Protein AF-A0A3E5EDK3-F1 (afdb_monomer)

Foldseek 3Di:
DDPPPLDADAQKAKEAEAEAQADLLVQQQPKWKKWKKWFDFPDADPVGDTDGDPPDIDTDQWWAKDPSNDGDPHTFHDDPRITIDGHGIMTMDGDHHQFIKMKMKTFQDFCVFFPFKDKPNHTDFDAPPVRHGDDTDGMDMDDIDGCNVHRYIYIYGYGDPVNHDDDDDDDDDPPNDDDFDWDWDWDWDQDPVGDTHTSDRHFDWDADPVGWTWEDDPQETDTPGNDTDTHPDTHGYGD

Mean predicted aligned error: 12.96 Å

Nearest PDB structures (foldseek):
  7vcr-assembly1_A  TM=6.498E-01  e=2.935E-04  Streptococcus oralis ATCC 35037
  7w6b-assembly1_A  TM=6.271E-01  e=1.807E-03  Streptococcus oralis ATCC 35037
  6bbw-assembly2_B  TM=5.489E-01  e=6.544E-04  Streptococcus pyogenes
  5u5o-assembly1_A  TM=5.543E-01  e=6.180E-03  Mobiluncus mulieris
  3w56-assembly1_A  TM=2.757E-01  e=1.047E+00  Scophthalmus maximus

Sequence (239 aa):
MKLNIQVIPEGQVEVRKELSNTDKEKYSNVKFAFQVYAQKINAKDANGNETYSETDYVPLTSAVYGASGQPTDKKVTFEDNVFYLRPDESAIFTGLKANRKYYVKEIGVKSEEYDEVKINNTSYKEFNENKEQVGEIKDISTDKKQVSQRPVVVYTNNCSAANSRELQITKKMKDNKVVVDTFSFKIQLSNSIGELVPYVNGDYYLKDADGNYYYNEEGNLTSNGKTAKVVEKQIMMVL

Structure (mmCIF, N/CA/C/O backbone):
data_AF-A0A3E5EDK3-F1
#
_entry.id   AF-A0A3E5EDK3-F1
#
loop_
_atom_site.group_PDB
_atom_site.id
_atom_site.type_symbol
_atom_site.label_atom_id
_atom_site.label_alt_id
_atom_site.label_comp_id
_atom_site.label_asym_id
_atom_site.label_entity_id
_atom_site.label_seq_id
_atom_site.pdbx_PDB_ins_code
_atom_site.Cartn_x
_atom_site.Cartn_y
_atom_site.Cartn_z
_atom_site.occupancy
_atom_site.B_iso_or_equiv
_atom_site.auth_seq_id
_atom_site.auth_comp_id
_atom_site.auth_asym_id
_atom_site.auth_atom_id
_atom_site.pdbx_PDB_model_num
ATOM 1 N N . MET A 1 1 ? -19.489 -18.202 -11.132 1.00 37.91 1 MET A N 1
ATOM 2 C CA . MET A 1 1 ? -18.329 -17.418 -10.652 1.00 37.91 1 MET A CA 1
ATOM 3 C C . MET A 1 1 ? -17.956 -17.926 -9.271 1.00 37.91 1 MET A C 1
ATOM 5 O O . MET A 1 1 ? -18.830 -17.978 -8.418 1.00 37.91 1 MET A O 1
ATOM 9 N N . LYS A 1 2 ? -16.712 -18.364 -9.059 1.00 29.64 2 LYS A N 1
ATOM 10 C CA . LYS A 1 2 ? -16.225 -18.799 -7.743 1.00 29.64 2 LYS A CA 1
ATOM 11 C C . LYS A 1 2 ? -15.443 -17.625 -7.159 1.00 29.64 2 LYS A C 1
ATOM 13 O O . LYS A 1 2 ? -14.327 -17.363 -7.591 1.00 29.64 2 LYS A O 1
ATOM 18 N N . LEU A 1 3 ? -16.074 -16.861 -6.268 1.00 33.00 3 LEU A N 1
ATOM 19 C CA . LEU A 1 3 ? -15.389 -15.825 -5.499 1.00 33.00 3 LEU A CA 1
ATOM 20 C C . LEU A 1 3 ? -14.397 -16.549 -4.587 1.00 33.00 3 LEU A C 1
ATOM 22 O O . LEU A 1 3 ? -14.802 -17.232 -3.649 1.00 33.00 3 LEU A O 1
ATOM 26 N N . ASN A 1 4 ? -13.108 -16.462 -4.901 1.00 32.12 4 ASN A N 1
ATOM 27 C CA . ASN A 1 4 ? -12.057 -16.964 -4.029 1.00 32.12 4 ASN A CA 1
ATOM 28 C C . ASN A 1 4 ? -11.879 -15.947 -2.894 1.00 32.12 4 ASN A C 1
ATOM 30 O O . ASN A 1 4 ? -10.969 -15.124 -2.917 1.00 32.12 4 ASN A O 1
ATOM 34 N N . ILE A 1 5 ? -12.832 -15.928 -1.959 1.00 48.50 5 ILE A N 1
ATOM 35 C CA . ILE A 1 5 ? -12.780 -15.051 -0.792 1.00 48.50 5 ILE A CA 1
ATOM 36 C C . ILE A 1 5 ? -11.737 -15.658 0.140 1.00 48.50 5 ILE A C 1
ATOM 38 O O . ILE A 1 5 ? -12.023 -16.599 0.878 1.00 48.50 5 ILE A O 1
ATOM 42 N N . GLN A 1 6 ? -10.503 -15.167 0.063 1.00 56.78 6 GLN A N 1
ATOM 43 C CA . GLN A 1 6 ? -9.516 -15.446 1.095 1.00 56.78 6 GLN A CA 1
ATOM 44 C C . GLN A 1 6 ? -10.048 -14.879 2.410 1.00 56.78 6 GLN A C 1
ATOM 46 O O . GLN A 1 6 ? -10.263 -13.673 2.541 1.00 56.78 6 GLN A O 1
ATOM 51 N N . VAL A 1 7 ? -10.333 -15.772 3.354 1.00 64.25 7 VAL A N 1
ATOM 52 C CA . VAL A 1 7 ? -10.829 -15.404 4.678 1.00 64.25 7 VAL A CA 1
ATOM 53 C C . VAL A 1 7 ? -9.634 -14.927 5.492 1.00 64.25 7 VAL A C 1
ATOM 55 O O . VAL A 1 7 ? -8.779 -15.724 5.872 1.00 64.25 7 VAL A O 1
ATOM 58 N N . ILE A 1 8 ? -9.560 -13.622 5.733 1.00 71.06 8 ILE A N 1
ATOM 59 C CA . ILE A 1 8 ? -8.598 -13.050 6.676 1.00 71.06 8 ILE A CA 1
ATOM 60 C C . ILE A 1 8 ? -9.071 -13.383 8.096 1.00 71.06 8 ILE A C 1
ATOM 62 O O . ILE A 1 8 ? -10.263 -13.212 8.374 1.00 71.06 8 ILE A O 1
ATOM 66 N N . PRO A 1 9 ? -8.183 -13.842 8.997 1.00 78.19 9 PRO A N 1
ATOM 67 C CA . PRO A 1 9 ? -8.548 -14.092 10.385 1.00 78.19 9 PRO A CA 1
ATOM 68 C C . PRO A 1 9 ? -9.159 -12.856 11.054 1.00 78.19 9 PRO A C 1
ATOM 70 O O . PRO A 1 9 ? -8.768 -11.719 10.775 1.00 78.19 9 PRO A O 1
ATOM 73 N N . GLU A 1 10 ? -10.104 -13.077 11.971 1.00 77.81 10 GLU A N 1
ATOM 74 C CA . GLU A 1 10 ? -10.718 -11.977 12.708 1.00 77.81 10 GLU A CA 1
ATOM 75 C C . GLU A 1 10 ? -9.678 -11.142 13.463 1.00 77.81 10 GLU A C 1
ATOM 77 O O . GLU A 1 10 ? -8.679 -11.6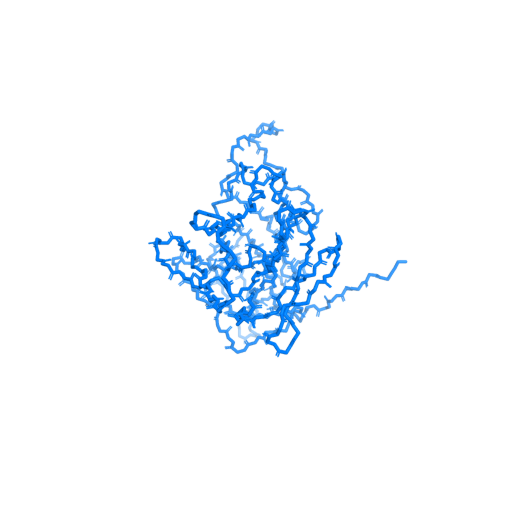34 13.991 1.00 77.81 10 GLU A O 1
ATOM 82 N N . GLY A 1 11 ? -9.95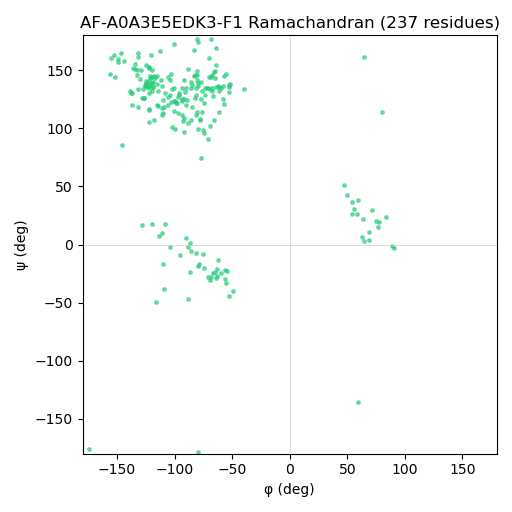1 -9.842 13.515 1.00 87.25 11 GLY A N 1
ATOM 83 C CA . GLY A 1 11 ? -9.125 -8.877 14.224 1.00 87.25 11 GLY A CA 1
ATOM 84 C C . GLY A 1 11 ? -7.812 -8.513 13.541 1.00 87.25 11 GLY A C 1
ATOM 85 O O . GLY A 1 11 ? -6.896 -7.993 14.189 1.00 87.25 11 GLY A O 1
ATOM 86 N N . GLN A 1 12 ? -7.735 -8.761 12.233 1.00 93.38 12 GLN A N 1
ATOM 87 C CA . GLN A 1 12 ? -6.631 -8.336 11.391 1.00 93.38 12 GLN A CA 1
ATOM 88 C C . GLN A 1 12 ? -7.099 -7.408 10.271 1.00 93.38 12 GLN A C 1
ATOM 90 O O . GLN A 1 12 ? -8.226 -7.503 9.784 1.00 93.38 12 GLN A O 1
ATOM 95 N N . VAL A 1 13 ? -6.201 -6.518 9.859 1.00 95.62 13 VAL A N 1
ATOM 96 C CA . VAL A 1 13 ? -6.324 -5.716 8.640 1.00 95.62 13 VAL A CA 1
ATOM 97 C C . VAL A 1 13 ? -5.063 -5.920 7.813 1.00 95.62 13 VAL A C 1
ATOM 99 O O . VAL A 1 13 ? -3.960 -5.691 8.306 1.00 95.62 13 VAL A O 1
ATOM 102 N N . GLU A 1 14 ? -5.231 -6.317 6.557 1.00 96.25 14 GLU A N 1
ATOM 103 C CA . GLU A 1 14 ? -4.157 -6.412 5.570 1.00 96.25 14 GLU A CA 1
ATOM 104 C C . GLU A 1 14 ? -4.185 -5.184 4.653 1.00 96.25 14 GLU A C 1
ATOM 106 O O . GLU A 1 14 ? -5.196 -4.898 4.009 1.00 96.25 14 GLU A O 1
ATOM 111 N N . VAL A 1 15 ? -3.067 -4.460 4.587 1.00 97.19 15 VAL A N 1
ATOM 112 C CA . VAL A 1 15 ? -2.827 -3.390 3.613 1.00 97.19 15 VAL A CA 1
ATOM 113 C C . VAL A 1 15 ? -1.851 -3.912 2.574 1.00 97.19 15 VAL A C 1
ATOM 115 O O . VAL A 1 15 ? -0.733 -4.280 2.926 1.00 97.19 15 VAL A O 1
ATOM 118 N N . ARG A 1 16 ? -2.267 -3.938 1.310 1.00 94.81 16 ARG A N 1
ATOM 119 C CA . 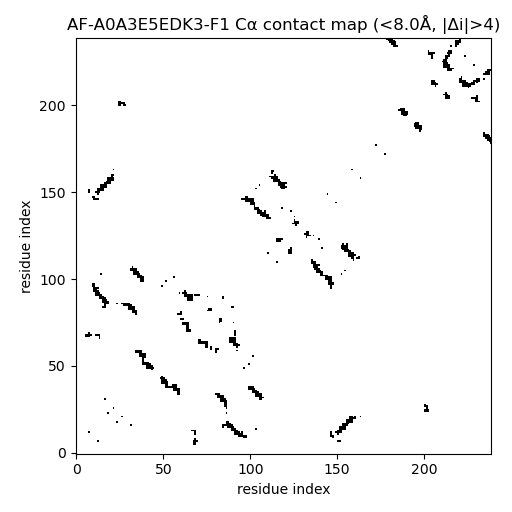ARG A 1 16 ? -1.489 -4.464 0.187 1.00 94.81 16 ARG A CA 1
ATOM 120 C C . ARG A 1 16 ? -1.245 -3.388 -0.854 1.00 94.81 16 ARG A C 1
ATOM 122 O O . ARG A 1 16 ? -2.161 -2.636 -1.200 1.00 94.81 16 ARG A O 1
ATOM 129 N N . LYS A 1 17 ? -0.027 -3.374 -1.394 1.00 92.31 17 LYS A N 1
ATOM 130 C CA . LYS A 1 17 ? 0.318 -2.559 -2.554 1.00 92.31 17 LYS A CA 1
ATOM 131 C C . LYS A 1 17 ? 0.362 -3.404 -3.816 1.00 92.31 17 LYS A C 1
ATOM 133 O O . LYS A 1 17 ? 1.011 -4.440 -3.851 1.00 92.31 17 LYS A O 1
ATOM 138 N N . GLU A 1 18 ? -0.252 -2.908 -4.879 1.00 88.69 18 GLU A N 1
ATOM 139 C CA . GLU A 1 18 ? -0.155 -3.474 -6.219 1.00 88.69 18 GLU A CA 1
ATOM 140 C C . GLU A 1 18 ? 0.218 -2.389 -7.234 1.00 88.69 18 GLU A C 1
ATOM 142 O O . GLU A 1 18 ? -0.133 -1.212 -7.092 1.00 88.69 18 GLU A O 1
ATOM 147 N N . LEU A 1 19 ? 0.913 -2.808 -8.289 1.00 83.19 19 LEU A N 1
ATOM 148 C CA . LEU A 1 19 ? 1.108 -2.016 -9.497 1.00 83.19 19 LEU A CA 1
ATOM 149 C C . LEU A 1 19 ? 0.458 -2.715 -10.686 1.00 83.19 19 LEU A C 1
ATOM 151 O O . LEU A 1 19 ? 0.467 -3.942 -10.791 1.00 83.19 19 LEU A O 1
ATOM 155 N N . SER A 1 20 ? -0.106 -1.915 -11.583 1.00 77.12 20 SER A N 1
ATOM 156 C CA . SER A 1 20 ? -0.690 -2.370 -12.845 1.00 77.12 20 SER A CA 1
ATOM 157 C C . SER A 1 20 ? -0.196 -1.503 -14.003 1.00 77.12 20 SER A C 1
ATOM 159 O O . SER A 1 20 ? 0.371 -0.436 -13.769 1.00 77.12 20 SER A O 1
ATOM 161 N N . ASN A 1 21 ? -0.392 -1.972 -15.241 1.00 68.19 21 ASN A N 1
ATOM 162 C CA . ASN A 1 21 ? 0.075 -1.300 -16.465 1.00 68.19 21 ASN A CA 1
ATOM 163 C C . ASN A 1 21 ? 1.587 -1.018 -16.488 1.00 68.19 21 ASN A C 1
ATOM 165 O O . ASN A 1 21 ? 2.065 -0.053 -17.071 1.00 68.19 21 ASN A O 1
ATOM 169 N N . THR A 1 22 ? 2.351 -1.877 -15.821 1.00 61.09 22 THR A N 1
ATOM 170 C CA . THR A 1 22 ? 3.805 -1.840 -15.835 1.00 61.09 22 THR A CA 1
ATOM 171 C C . THR A 1 22 ? 4.359 -3.245 -15.670 1.00 61.09 22 THR A C 1
ATOM 173 O O . THR A 1 22 ? 3.687 -4.136 -15.142 1.00 61.09 22 THR A O 1
ATOM 176 N N . ASP A 1 23 ? 5.593 -3.430 -16.117 1.00 57.28 23 ASP A N 1
ATOM 177 C CA . ASP A 1 23 ? 6.382 -4.613 -15.822 1.00 57.28 23 ASP A CA 1
ATOM 178 C C . ASP A 1 23 ? 6.751 -4.585 -14.331 1.00 57.28 23 ASP A C 1
ATOM 180 O O . ASP A 1 23 ? 7.598 -3.802 -13.893 1.00 57.28 23 ASP A O 1
ATOM 184 N N . LYS A 1 24 ? 6.033 -5.376 -13.527 1.00 54.31 24 LYS A N 1
ATOM 185 C CA . LYS A 1 24 ? 6.107 -5.356 -12.058 1.00 54.31 24 LYS A CA 1
ATOM 186 C C . LYS A 1 24 ? 7.530 -5.553 -11.539 1.00 54.31 24 LYS A C 1
ATOM 188 O O . LYS A 1 24 ? 7.912 -4.942 -10.539 1.00 54.31 24 LYS A O 1
ATOM 193 N N . GLU A 1 25 ? 8.325 -6.344 -12.251 1.00 54.72 25 GLU A N 1
ATOM 194 C CA . GLU A 1 25 ? 9.712 -6.636 -11.899 1.00 54.72 25 GLU A CA 1
ATOM 195 C C . GLU A 1 25 ? 10.616 -5.403 -12.037 1.00 54.72 25 GLU A C 1
ATOM 197 O O . GLU A 1 25 ? 11.559 -5.208 -11.271 1.00 54.72 25 GLU A O 1
ATOM 202 N N . LYS A 1 26 ? 10.272 -4.466 -12.929 1.00 51.78 26 LYS A N 1
ATOM 203 C CA . LYS A 1 26 ? 11.023 -3.213 -13.101 1.00 51.78 26 LYS A CA 1
ATOM 204 C C . LYS A 1 26 ? 10.795 -2.203 -11.974 1.00 51.78 26 LYS A C 1
ATOM 206 O O . LYS A 1 26 ? 11.647 -1.342 -11.758 1.00 51.78 26 LYS A O 1
ATOM 211 N N . TYR A 1 27 ? 9.698 -2.331 -11.223 1.00 56.75 27 TYR A N 1
ATOM 212 C CA . TYR A 1 27 ? 9.301 -1.407 -10.149 1.00 56.75 27 TYR A CA 1
ATOM 213 C C . TYR A 1 27 ? 9.343 -2.041 -8.756 1.00 56.75 27 TYR A C 1
ATOM 215 O O . TYR A 1 27 ? 8.972 -1.396 -7.774 1.00 56.75 27 TYR A O 1
ATOM 223 N N . SER A 1 28 ? 9.867 -3.263 -8.633 1.00 58.75 28 SER A N 1
ATOM 224 C CA . SER A 1 28 ? 9.940 -4.020 -7.377 1.00 58.75 28 SER A CA 1
ATOM 225 C C . SER A 1 28 ? 10.664 -3.283 -6.240 1.00 58.75 28 SER A C 1
ATOM 227 O O . SER A 1 28 ? 10.517 -3.630 -5.072 1.00 58.75 28 SER A O 1
ATOM 229 N N . ASN A 1 29 ? 11.507 -2.299 -6.570 1.00 63.59 29 ASN A N 1
ATOM 230 C CA . ASN A 1 29 ? 12.300 -1.538 -5.605 1.00 63.59 29 ASN A CA 1
ATOM 231 C C . ASN A 1 29 ? 11.650 -0.218 -5.172 1.00 63.59 29 ASN A C 1
ATOM 233 O O . ASN A 1 29 ? 12.149 0.406 -4.232 1.00 63.59 29 ASN A O 1
ATOM 237 N N . VAL A 1 30 ? 10.564 0.206 -5.826 1.00 74.19 30 VAL A N 1
ATOM 238 C CA . VAL A 1 30 ? 9.849 1.434 -5.466 1.00 74.19 30 VAL A CA 1
ATOM 239 C C . VAL A 1 30 ? 9.111 1.219 -4.150 1.00 74.19 30 VAL A C 1
ATOM 241 O O . VAL A 1 30 ? 8.488 0.182 -3.936 1.00 74.19 30 VAL A O 1
ATOM 244 N N . LYS A 1 31 ? 9.210 2.199 -3.254 1.00 83.69 31 LYS A N 1
ATOM 245 C CA . LYS A 1 31 ? 8.545 2.196 -1.952 1.00 83.69 31 LYS A CA 1
ATOM 246 C C . LYS A 1 31 ? 7.372 3.166 -1.982 1.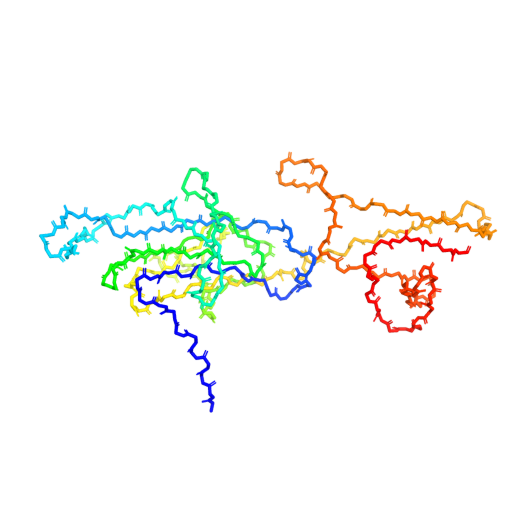00 83.69 31 LYS A C 1
ATOM 248 O O . LYS A 1 31 ? 7.561 4.337 -2.293 1.00 83.69 31 LYS A O 1
ATOM 253 N N . PHE A 1 32 ? 6.200 2.680 -1.603 1.00 88.88 32 PHE A N 1
ATOM 254 C CA . PHE A 1 32 ? 4.975 3.461 -1.468 1.00 88.88 32 PHE A CA 1
ATOM 255 C C . PHE A 1 32 ? 4.708 3.711 0.011 1.00 88.88 32 PHE A C 1
ATOM 257 O O . PHE A 1 32 ? 4.758 2.770 0.803 1.00 88.88 32 PHE A O 1
ATOM 264 N N . ALA A 1 33 ? 4.478 4.969 0.379 1.00 92.25 33 ALA A N 1
ATOM 265 C CA . ALA A 1 33 ? 4.294 5.390 1.761 1.00 92.25 33 ALA A CA 1
ATOM 266 C C . ALA A 1 33 ? 2.833 5.233 2.195 1.00 92.25 33 ALA A C 1
ATOM 268 O O . ALA A 1 33 ? 1.919 5.644 1.483 1.00 92.25 33 ALA A O 1
ATOM 269 N N . PHE A 1 34 ? 2.617 4.684 3.387 1.00 96.88 34 PHE A N 1
ATOM 270 C CA . PHE A 1 34 ? 1.294 4.431 3.938 1.00 96.88 34 PHE A CA 1
ATOM 271 C C . PHE A 1 34 ? 1.181 4.837 5.405 1.00 96.88 34 PHE A C 1
ATOM 273 O O . PHE A 1 34 ? 2.135 4.747 6.175 1.00 96.88 34 PHE A O 1
ATOM 280 N N . GLN A 1 35 ? -0.036 5.196 5.805 1.00 97.44 35 GLN A N 1
ATOM 281 C CA . GLN A 1 35 ? -0.461 5.344 7.195 1.00 97.44 35 GLN A CA 1
ATOM 282 C C . GLN A 1 35 ? -1.766 4.577 7.422 1.00 97.44 35 GLN A C 1
ATOM 284 O O . GLN A 1 35 ? -2.664 4.587 6.577 1.00 97.44 35 GLN A O 1
ATOM 289 N N . VAL A 1 36 ? -1.905 3.947 8.589 1.00 97.94 36 VAL A N 1
ATOM 290 C CA . VAL A 1 36 ? -3.171 3.348 9.035 1.00 97.94 36 VAL A CA 1
ATOM 291 C C . VAL A 1 36 ? -3.617 4.020 10.317 1.00 97.94 36 VAL A C 1
ATOM 293 O O . VAL A 1 36 ? -2.829 4.191 11.242 1.00 97.94 36 VAL A O 1
ATOM 296 N N . TYR A 1 37 ? -4.899 4.354 10.388 1.00 98.00 37 TYR A N 1
ATOM 297 C CA . TYR A 1 37 ? -5.511 4.989 11.544 1.00 98.00 37 TYR A CA 1
ATOM 298 C C . TYR A 1 37 ? -6.721 4.190 12.005 1.00 98.00 37 TYR A C 1
ATOM 300 O O . TYR A 1 37 ? -7.564 3.814 11.193 1.00 98.00 37 TYR A O 1
ATOM 308 N N . ALA A 1 38 ? -6.863 3.997 13.313 1.00 97.69 38 ALA A N 1
ATOM 309 C CA . ALA A 1 38 ? -8.037 3.370 13.915 1.00 97.69 38 ALA A CA 1
ATOM 310 C C . ALA A 1 38 ? -8.650 4.286 14.975 1.00 97.69 38 ALA A C 1
ATOM 312 O O . ALA A 1 38 ? -7.943 5.111 15.558 1.00 97.69 38 ALA A O 1
ATOM 313 N N . GLN A 1 39 ? -9.950 4.140 15.248 1.00 97.94 39 GLN A N 1
ATOM 314 C CA . GLN A 1 39 ? -10.606 4.942 16.286 1.00 97.94 39 GLN A CA 1
ATOM 315 C C . GLN A 1 39 ? -9.837 4.848 17.606 1.00 97.94 39 GLN A C 1
ATOM 317 O O . GLN A 1 39 ? -9.393 3.761 17.991 1.00 97.94 39 GLN A O 1
ATOM 322 N N . LYS A 1 40 ? -9.681 5.972 18.304 1.00 97.50 40 LYS A N 1
ATOM 323 C CA . LYS A 1 40 ? -9.068 6.009 19.634 1.00 97.50 40 LYS A CA 1
ATOM 324 C C . LYS A 1 40 ? -9.882 5.142 20.595 1.00 97.50 40 LYS A C 1
ATOM 326 O O . LYS A 1 40 ? -11.107 5.225 20.606 1.00 97.50 40 LYS A O 1
ATOM 331 N N . ILE A 1 41 ? -9.209 4.316 21.390 1.00 96.50 41 ILE A N 1
ATOM 332 C CA . ILE A 1 41 ? -9.857 3.552 22.461 1.00 96.50 41 ILE A CA 1
ATOM 333 C C . ILE A 1 41 ? -10.102 4.510 23.631 1.00 96.50 41 ILE A C 1
ATOM 335 O O . ILE A 1 41 ? -9.162 5.148 24.103 1.00 96.50 41 ILE A O 1
ATOM 339 N N . ASN A 1 42 ? -11.351 4.610 24.083 1.00 94.75 42 ASN A N 1
ATOM 340 C CA . ASN A 1 42 ? -11.739 5.430 25.232 1.00 94.75 42 ASN A CA 1
ATOM 341 C C . ASN A 1 42 ? -11.626 4.639 26.536 1.00 94.75 42 ASN A C 1
ATOM 343 O O . ASN A 1 42 ? -11.069 5.130 27.513 1.00 94.75 42 ASN A O 1
ATOM 347 N N . ALA A 1 43 ? -12.145 3.411 26.544 1.00 93.25 43 ALA A N 1
ATOM 348 C CA . ALA A 1 43 ? -12.078 2.516 27.688 1.00 93.25 43 ALA A CA 1
ATOM 349 C C . ALA A 1 43 ? -12.036 1.054 27.239 1.00 93.25 43 ALA A C 1
ATOM 351 O O . ALA A 1 43 ? -12.456 0.706 26.132 1.00 93.25 43 ALA A O 1
ATOM 352 N N . LYS A 1 44 ? -11.550 0.201 28.141 1.00 94.12 44 LYS A N 1
ATOM 353 C CA . LYS A 1 44 ? -11.589 -1.252 28.019 1.00 94.12 44 LYS A CA 1
ATOM 354 C C . LYS A 1 44 ? -12.184 -1.829 29.297 1.00 94.12 44 LYS A C 1
ATOM 356 O O . LYS A 1 44 ? -11.722 -1.483 30.383 1.00 94.12 44 LYS A O 1
ATOM 361 N N . ASP A 1 45 ? -13.219 -2.651 29.172 1.00 90.81 45 ASP A N 1
ATOM 362 C CA . ASP A 1 45 ? -13.838 -3.308 30.326 1.00 90.81 45 ASP A CA 1
ATOM 363 C C . ASP A 1 45 ? -13.032 -4.540 30.788 1.00 90.81 45 ASP A C 1
ATOM 365 O O . ASP A 1 45 ? -12.065 -4.960 30.144 1.00 90.81 45 ASP A O 1
ATOM 369 N N . ALA A 1 46 ? -13.437 -5.141 31.912 1.00 90.00 46 ALA A N 1
ATOM 370 C CA . ALA A 1 46 ? -12.790 -6.334 32.469 1.00 90.00 46 ALA A CA 1
ATOM 371 C C . ALA A 1 46 ? -12.882 -7.574 31.554 1.00 90.00 46 ALA A C 1
ATOM 373 O O . ALA A 1 46 ? -12.057 -8.478 31.665 1.00 90.00 46 ALA A O 1
ATOM 374 N N . ASN A 1 47 ? -13.845 -7.600 30.626 1.00 87.75 47 ASN A N 1
ATOM 375 C CA . ASN A 1 47 ? -14.025 -8.667 29.639 1.00 87.75 47 ASN A CA 1
ATOM 376 C C . ASN A 1 47 ? -13.210 -8.414 28.357 1.00 87.75 47 ASN A C 1
ATOM 378 O O . ASN A 1 47 ? -13.209 -9.228 27.433 1.00 87.75 47 ASN A O 1
ATOM 382 N N . GLY A 1 48 ? -12.502 -7.285 28.284 1.00 85.38 48 GLY A N 1
ATOM 383 C CA . GLY A 1 48 ? -11.698 -6.893 27.140 1.00 85.38 48 GLY A CA 1
ATOM 384 C C . GLY A 1 48 ? -12.497 -6.330 25.964 1.00 85.38 48 GLY A C 1
ATOM 385 O O . GLY A 1 48 ? -11.961 -6.316 24.848 1.00 85.38 48 GLY A O 1
ATOM 386 N N . ASN A 1 49 ? -13.731 -5.873 26.191 1.00 89.69 49 ASN A N 1
ATOM 387 C CA . ASN A 1 49 ? -14.489 -5.077 25.230 1.00 89.69 49 ASN A CA 1
ATOM 388 C C . ASN A 1 49 ? -13.985 -3.638 25.239 1.00 89.69 49 ASN A C 1
ATOM 390 O O . ASN A 1 49 ? -13.699 -3.069 26.291 1.00 89.69 49 ASN A O 1
ATOM 394 N N . GLU A 1 50 ? -13.893 -3.049 24.054 1.00 94.19 50 GLU A N 1
ATOM 395 C CA . GLU A 1 50 ? -13.359 -1.706 23.846 1.00 94.19 50 GLU A CA 1
ATOM 396 C C . GLU A 1 50 ? -14.485 -0.761 23.419 1.00 94.19 50 GLU A C 1
ATOM 398 O O . GLU A 1 50 ? -15.312 -1.107 22.569 1.00 94.19 50 GLU A O 1
ATOM 403 N N . THR A 1 51 ? -14.503 0.440 23.996 1.00 94.88 51 THR A N 1
ATOM 404 C CA . THR A 1 51 ? -15.307 1.568 23.510 1.00 94.88 51 THR A CA 1
ATOM 405 C C . THR A 1 51 ? -14.407 2.547 22.766 1.00 94.88 51 THR A C 1
ATOM 407 O O . THR A 1 51 ? -13.236 2.723 23.115 1.00 94.88 51 THR A O 1
ATOM 410 N N . TYR A 1 52 ? -14.940 3.198 21.733 1.00 96.62 52 TYR A N 1
ATOM 411 C CA . TYR A 1 52 ? -14.147 4.014 20.816 1.00 96.62 52 TYR A CA 1
ATOM 412 C C . TYR A 1 52 ? -14.625 5.462 20.760 1.00 96.62 52 TYR A C 1
ATOM 414 O O . TYR A 1 52 ? -15.802 5.740 20.972 1.00 96.62 52 TYR A O 1
ATOM 422 N N . SER A 1 53 ? -13.712 6.380 20.442 1.00 95.50 53 SER A N 1
ATOM 423 C CA . SER A 1 53 ? -14.066 7.752 20.078 1.00 95.50 53 SER A CA 1
ATOM 424 C C . SER A 1 53 ? -14.797 7.765 18.736 1.00 95.50 53 SER A C 1
ATOM 426 O O . SER A 1 53 ? -14.367 7.121 17.776 1.00 95.50 53 SER A O 1
ATOM 428 N N . GLU A 1 54 ? -15.898 8.509 18.650 1.00 91.44 54 GLU A N 1
ATOM 429 C CA . GLU A 1 54 ? -16.641 8.691 17.397 1.00 91.44 54 GLU A CA 1
ATOM 430 C C . GLU A 1 54 ? -15.875 9.578 16.401 1.00 91.44 54 GLU A C 1
ATOM 432 O O . GLU A 1 54 ? -16.010 9.414 15.185 1.00 91.44 54 GLU A O 1
ATOM 437 N N . THR A 1 55 ? -15.027 10.483 16.904 1.00 92.69 55 THR A N 1
ATOM 438 C CA . THR A 1 55 ? -14.316 11.488 16.100 1.00 92.69 55 THR A CA 1
ATOM 439 C C . THR A 1 55 ? -12.823 11.224 15.982 1.00 92.69 55 THR A C 1
ATOM 441 O O . THR A 1 55 ? -12.261 11.430 14.905 1.00 92.69 55 THR A O 1
ATOM 444 N N . ASP A 1 56 ? -12.180 10.749 17.049 1.00 97.06 56 ASP A N 1
ATOM 445 C CA . ASP A 1 56 ? -10.720 10.708 17.129 1.00 97.06 56 ASP A CA 1
ATOM 446 C C . ASP A 1 56 ? -10.160 9.399 16.592 1.00 97.06 56 ASP A C 1
ATOM 448 O O . ASP A 1 56 ? -10.608 8.304 16.943 1.00 97.06 56 ASP A O 1
ATOM 452 N N . TYR A 1 57 ? -9.111 9.519 15.787 1.00 97.56 57 TYR A N 1
ATOM 453 C CA . TYR A 1 57 ? -8.371 8.397 15.234 1.00 97.56 57 TYR A CA 1
ATOM 454 C C . TYR A 1 57 ? -6.894 8.547 15.583 1.00 97.56 57 TYR A C 1
ATOM 456 O O . TYR A 1 57 ? -6.347 9.646 15.548 1.00 97.56 57 TYR A O 1
ATOM 464 N N . VAL A 1 58 ? -6.255 7.430 15.915 1.00 97.62 58 VAL A N 1
ATOM 465 C CA . VAL A 1 58 ? -4.833 7.363 16.263 1.00 97.62 58 VAL A CA 1
ATOM 466 C C . VAL A 1 58 ? -4.097 6.475 15.261 1.00 97.62 58 VAL A C 1
ATOM 468 O O . VAL A 1 58 ? -4.691 5.501 14.779 1.00 97.62 58 VAL A O 1
ATOM 471 N N . PRO A 1 59 ? -2.838 6.798 14.920 1.00 97.31 59 PRO A N 1
ATOM 472 C CA . PRO A 1 59 ? -2.056 5.978 14.009 1.00 97.31 59 PRO A CA 1
ATOM 473 C C . PRO A 1 59 ? -1.778 4.600 14.618 1.00 97.31 59 PRO A C 1
ATOM 475 O O . PRO A 1 59 ? -1.540 4.466 15.820 1.00 97.31 59 PRO A O 1
ATOM 478 N N . LEU A 1 60 ? -1.792 3.572 13.774 1.00 97.50 60 LEU A N 1
ATOM 479 C CA . LEU A 1 60 ? -1.288 2.247 14.104 1.00 97.50 60 LEU A CA 1
ATOM 480 C C . LEU A 1 60 ? 0.180 2.159 13.683 1.00 97.50 60 LEU A C 1
ATOM 482 O O . LEU A 1 60 ? 0.508 2.383 12.522 1.00 97.50 60 LEU A O 1
ATOM 486 N N . THR A 1 61 ? 1.050 1.804 14.625 1.00 96.62 61 THR A N 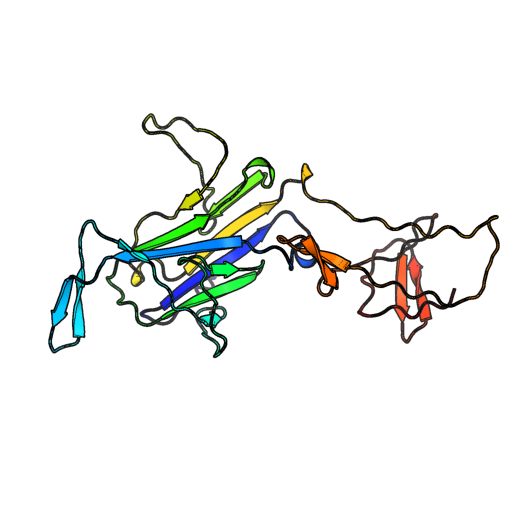1
ATOM 487 C CA . THR A 1 61 ? 2.516 1.810 14.451 1.00 96.62 61 THR A CA 1
ATOM 488 C C . THR A 1 61 ? 3.152 0.433 14.644 1.00 96.62 61 THR A C 1
ATOM 490 O O . THR A 1 61 ? 4.351 0.311 14.880 1.00 96.62 61 THR A O 1
ATOM 493 N N . SER A 1 62 ? 2.339 -0.624 14.577 1.00 96.50 62 SER A N 1
ATOM 494 C CA . SER A 1 62 ? 2.785 -2.010 14.702 1.00 96.50 62 SER A CA 1
ATOM 495 C C . SER A 1 62 ? 2.085 -2.871 13.662 1.00 96.50 62 SER A C 1
ATOM 497 O O . SER A 1 62 ? 0.857 -2.965 13.645 1.00 96.50 62 SER A O 1
ATOM 499 N N . ALA A 1 63 ? 2.886 -3.494 12.806 1.00 97.50 63 ALA A N 1
ATOM 500 C CA . ALA A 1 63 ? 2.456 -4.446 11.798 1.00 97.50 63 ALA A CA 1
ATOM 501 C C . ALA A 1 63 ? 3.594 -5.425 11.498 1.00 97.50 63 ALA A C 1
ATOM 503 O O . ALA A 1 63 ? 4.769 -5.167 11.789 1.00 97.50 63 ALA A O 1
ATOM 504 N N . VAL A 1 64 ? 3.243 -6.541 10.877 1.00 96.75 64 VAL A N 1
ATOM 505 C CA . VAL A 1 64 ? 4.194 -7.515 10.338 1.00 96.75 64 VAL A CA 1
ATOM 506 C C . VAL A 1 64 ? 3.954 -7.696 8.851 1.00 96.75 64 VAL A C 1
ATOM 508 O O . VAL A 1 64 ? 2.839 -7.503 8.369 1.00 96.75 64 VAL A O 1
ATOM 511 N N . TYR A 1 65 ? 4.997 -8.055 8.111 1.00 94.38 65 TYR A N 1
ATOM 512 C CA . TYR A 1 65 ? 4.817 -8.468 6.727 1.00 94.38 65 TYR A CA 1
ATOM 513 C C . TYR A 1 65 ? 4.009 -9.760 6.692 1.00 94.38 65 TYR A C 1
ATOM 515 O O . TYR A 1 65 ? 4.102 -10.589 7.599 1.00 94.38 65 TYR A O 1
ATOM 523 N N . GLY A 1 66 ? 3.238 -9.951 5.634 1.00 91.81 66 GLY A N 1
ATOM 524 C CA . GLY A 1 66 ? 2.457 -11.159 5.438 1.00 91.81 66 GLY A CA 1
ATOM 525 C C . GLY A 1 66 ? 1.787 -11.163 4.082 1.00 91.81 66 GLY A C 1
ATOM 526 O O . GLY A 1 66 ? 2.002 -10.267 3.269 1.00 91.81 66 GLY A O 1
ATOM 527 N N . ALA A 1 67 ? 0.980 -12.184 3.848 1.00 89.06 67 ALA A N 1
ATOM 528 C CA . ALA A 1 67 ? 0.137 -12.260 2.669 1.00 89.06 67 ALA A CA 1
ATOM 529 C C . ALA A 1 67 ? -1.102 -13.081 2.998 1.00 89.06 67 ALA A C 1
ATOM 531 O O . ALA A 1 67 ? -1.015 -14.080 3.712 1.00 89.06 67 ALA A O 1
ATOM 532 N N . SER A 1 68 ? -2.244 -12.709 2.424 1.00 87.00 68 SER A N 1
ATOM 533 C CA . SER A 1 68 ? -3.464 -13.524 2.511 1.00 87.00 68 SER A CA 1
ATOM 534 C C . SER A 1 68 ? -3.925 -13.762 3.958 1.00 87.00 68 SER A C 1
ATOM 536 O O . SER A 1 68 ? -4.339 -14.866 4.316 1.00 87.00 68 SER A O 1
ATOM 538 N N . GLY A 1 69 ? -3.787 -12.746 4.814 1.00 86.75 69 GLY A N 1
ATOM 539 C CA . GLY A 1 69 ? -4.100 -12.835 6.243 1.00 86.75 69 GLY A CA 1
ATOM 540 C C . GLY A 1 69 ? -3.154 -13.717 7.061 1.00 86.75 69 GLY A C 1
ATOM 541 O O . GLY A 1 69 ? -3.466 -14.029 8.207 1.00 86.75 69 GLY A O 1
ATOM 542 N N . GLN A 1 70 ? -2.022 -14.143 6.492 1.00 90.62 70 GLN A N 1
ATOM 543 C CA . GLN A 1 70 ? -1.000 -14.923 7.188 1.00 90.62 70 GLN A CA 1
ATOM 544 C C . GLN A 1 70 ? 0.181 -14.014 7.561 1.00 90.62 70 GLN A C 1
ATOM 546 O O . GLN A 1 70 ? 0.986 -13.671 6.685 1.00 90.62 70 GLN A O 1
ATOM 551 N N . PRO A 1 71 ? 0.279 -13.570 8.829 1.00 92.50 71 PRO A N 1
ATOM 552 C CA . PRO A 1 71 ? 1.415 -12.791 9.306 1.00 92.50 71 PRO A CA 1
ATOM 553 C C . PRO A 1 71 ? 2.701 -13.624 9.335 1.00 92.50 71 PRO A C 1
ATOM 555 O O . PRO A 1 71 ? 2.682 -14.812 9.643 1.00 92.50 71 PRO A O 1
ATOM 558 N N . THR A 1 72 ? 3.828 -12.976 9.056 1.00 93.06 72 THR A N 1
ATOM 559 C CA . THR A 1 72 ? 5.180 -13.516 9.272 1.00 93.06 72 THR A CA 1
ATOM 560 C C . THR A 1 72 ? 5.785 -12.946 10.557 1.00 93.06 72 THR A C 1
ATOM 562 O O . THR A 1 72 ? 5.261 -11.993 11.132 1.00 93.06 72 THR A O 1
ATOM 565 N N . ASP A 1 73 ? 6.946 -13.456 10.968 1.00 92.00 73 ASP A N 1
ATOM 566 C CA . ASP A 1 73 ? 7.698 -12.902 12.105 1.00 92.00 73 ASP A CA 1
ATOM 567 C C . ASP A 1 73 ? 8.432 -11.589 11.768 1.00 92.00 73 ASP A C 1
ATOM 569 O O . ASP A 1 73 ? 8.985 -10.915 12.645 1.00 92.00 73 ASP A O 1
ATOM 573 N N . LYS A 1 74 ? 8.461 -11.195 10.487 1.00 94.00 74 LYS A N 1
ATOM 574 C CA . LYS A 1 74 ? 9.177 -10.004 10.031 1.00 94.00 74 LYS A CA 1
ATOM 575 C C . LYS A 1 74 ? 8.344 -8.754 10.312 1.00 94.00 74 LYS A C 1
ATOM 577 O O . LYS A 1 74 ? 7.308 -8.530 9.691 1.00 94.00 74 LYS A O 1
ATOM 582 N N . LYS A 1 75 ? 8.832 -7.894 11.205 1.00 95.25 75 LYS A N 1
ATOM 583 C CA . LYS A 1 75 ? 8.190 -6.611 11.528 1.00 95.25 75 LYS A CA 1
ATOM 584 C C . LYS A 1 75 ? 8.303 -5.605 10.383 1.00 95.25 75 LYS A C 1
ATOM 586 O O . LYS A 1 75 ? 9.328 -5.538 9.703 1.00 95.25 75 LYS A O 1
ATOM 591 N N . VAL A 1 76 ? 7.257 -4.802 10.215 1.00 95.69 76 VAL A N 1
ATOM 592 C CA . VAL A 1 76 ? 7.274 -3.600 9.375 1.00 95.69 76 VAL A CA 1
ATOM 593 C C . VAL A 1 76 ? 7.899 -2.458 10.179 1.00 95.69 76 VAL A C 1
ATOM 595 O O . VAL A 1 76 ? 7.581 -2.278 11.355 1.00 95.69 76 VAL A O 1
ATOM 598 N N . THR A 1 77 ? 8.799 -1.701 9.556 1.00 94.50 77 THR A N 1
ATOM 599 C CA . THR A 1 77 ? 9.410 -0.510 10.164 1.00 94.50 77 THR A CA 1
ATOM 600 C C . THR A 1 77 ? 8.523 0.706 9.927 1.00 94.50 77 THR A C 1
ATOM 602 O O . THR A 1 77 ? 7.990 0.871 8.829 1.00 94.50 77 THR A O 1
ATOM 605 N N . PHE A 1 78 ? 8.404 1.558 10.946 1.00 95.94 78 PHE A N 1
ATOM 606 C CA . PHE A 1 78 ? 7.660 2.811 10.886 1.00 95.94 78 PHE A CA 1
ATOM 607 C C . PHE A 1 78 ? 8.595 3.997 11.146 1.00 95.94 78 PHE A C 1
ATOM 609 O O . PHE A 1 78 ? 9.384 3.965 12.089 1.00 95.94 78 PHE A O 1
ATOM 616 N N . GLU A 1 79 ? 8.458 5.047 10.344 1.00 93.19 79 GLU A N 1
ATOM 617 C CA . GLU A 1 79 ? 9.121 6.348 10.485 1.00 93.19 79 GLU A CA 1
ATOM 618 C C . GLU A 1 79 ? 8.016 7.406 10.581 1.00 93.19 79 GLU A C 1
ATOM 620 O O . GLU A 1 79 ? 7.203 7.522 9.670 1.00 93.19 79 GLU A O 1
ATOM 625 N N . ASP A 1 80 ? 7.893 8.111 11.709 1.00 92.00 80 ASP A N 1
ATOM 626 C CA . ASP A 1 80 ? 6.829 9.108 11.939 1.00 92.00 80 ASP A CA 1
ATOM 627 C C . ASP A 1 80 ? 5.398 8.608 11.631 1.00 92.00 80 ASP A C 1
ATOM 629 O O . ASP A 1 80 ? 4.550 9.311 11.076 1.00 92.00 80 ASP A O 1
ATOM 633 N N . ASN A 1 81 ? 5.104 7.367 12.044 1.00 94.31 81 ASN A N 1
ATOM 634 C CA . ASN A 1 81 ? 3.856 6.629 11.780 1.00 94.31 81 ASN A CA 1
ATOM 635 C C . ASN A 1 81 ? 3.636 6.209 10.316 1.00 94.31 81 ASN A C 1
ATOM 637 O O . ASN A 1 81 ? 2.589 5.643 10.000 1.00 94.31 81 ASN A O 1
ATOM 641 N N . VAL A 1 82 ? 4.601 6.462 9.437 1.00 95.31 82 VAL A N 1
ATOM 642 C CA . VAL A 1 82 ? 4.589 6.049 8.034 1.00 95.31 82 VAL A CA 1
ATOM 643 C C . VAL A 1 82 ? 5.317 4.719 7.894 1.00 95.31 82 VAL A C 1
ATOM 645 O O . VAL A 1 82 ? 6.400 4.536 8.443 1.00 95.31 82 VAL A O 1
ATOM 648 N N . PHE A 1 83 ? 4.740 3.791 7.141 1.00 96.06 83 PHE A N 1
ATOM 649 C CA . PHE A 1 83 ? 5.416 2.571 6.707 1.00 96.06 83 PHE A CA 1
ATOM 650 C C . PHE A 1 83 ? 5.455 2.502 5.186 1.00 96.06 83 PHE A C 1
ATOM 652 O O . PHE A 1 83 ? 4.710 3.199 4.500 1.00 96.06 83 PHE A O 1
ATOM 659 N N . TYR A 1 84 ? 6.328 1.649 4.659 1.00 93.50 84 TYR A N 1
ATOM 660 C CA . TYR A 1 84 ? 6.559 1.546 3.227 1.00 93.50 84 TYR A CA 1
ATOM 661 C C . TYR A 1 84 ? 6.308 0.129 2.733 1.00 93.50 84 TYR A C 1
ATOM 663 O O . TYR A 1 84 ? 6.804 -0.824 3.332 1.00 93.50 84 TYR A O 1
ATOM 671 N N . LEU A 1 85 ? 5.588 0.006 1.621 1.00 92.19 85 LEU A N 1
ATOM 672 C CA . LEU A 1 85 ? 5.397 -1.255 0.906 1.00 92.19 85 LEU A CA 1
ATOM 673 C C . LEU A 1 85 ? 5.962 -1.140 -0.504 1.00 92.19 85 LEU A C 1
ATOM 675 O O . LEU A 1 85 ? 5.796 -0.114 -1.166 1.00 92.19 85 LEU A O 1
ATOM 679 N N . ARG A 1 86 ? 6.617 -2.197 -0.971 1.00 87.75 86 ARG A N 1
ATOM 680 C CA . ARG A 1 86 ? 6.914 -2.408 -2.392 1.00 87.75 86 ARG A CA 1
ATOM 681 C C . ARG A 1 86 ? 5.715 -3.041 -3.102 1.00 87.75 86 ARG A C 1
ATOM 683 O O . ARG A 1 86 ? 4.798 -3.519 -2.432 1.00 87.75 86 ARG A O 1
ATOM 690 N N . PRO A 1 87 ? 5.699 -3.066 -4.445 1.00 83.56 87 PRO A N 1
ATOM 691 C CA . PRO A 1 87 ? 4.687 -3.814 -5.180 1.00 83.56 87 PRO A CA 1
ATOM 692 C C . PRO A 1 87 ? 4.606 -5.269 -4.702 1.00 83.56 87 PRO A C 1
ATOM 694 O O . PRO A 1 87 ? 5.631 -5.900 -4.455 1.00 83.56 87 PRO A O 1
ATOM 697 N N . ASP A 1 88 ? 3.379 -5.763 -4.561 1.00 84.25 88 ASP A N 1
ATOM 698 C CA . ASP A 1 88 ? 3.010 -7.098 -4.083 1.00 84.25 88 ASP A CA 1
ATOM 699 C C . ASP A 1 88 ? 3.399 -7.403 -2.611 1.00 84.25 88 ASP A C 1
ATOM 701 O O . ASP A 1 88 ? 3.108 -8.488 -2.104 1.00 84.25 88 ASP A O 1
ATOM 705 N N . GLU A 1 89 ? 3.968 -6.442 -1.866 1.00 89.81 89 GLU A N 1
ATOM 706 C CA . GLU A 1 89 ? 4.119 -6.546 -0.409 1.00 89.81 89 GLU A CA 1
ATOM 707 C C . GLU A 1 89 ? 2.813 -6.182 0.317 1.00 89.81 89 GLU A C 1
ATOM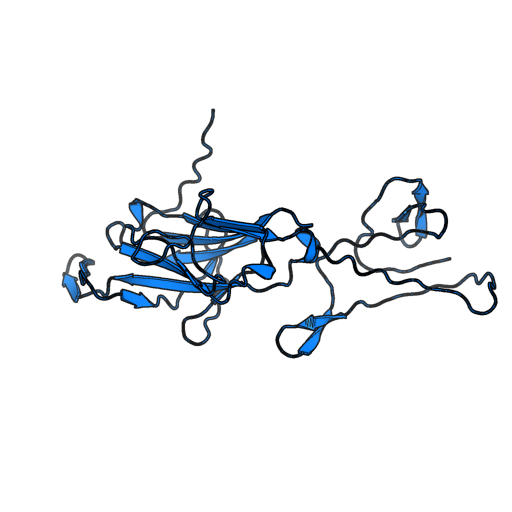 709 O O . GLU A 1 89 ? 2.022 -5.340 -0.126 1.00 89.81 89 GLU A O 1
ATOM 714 N N . SER A 1 90 ? 2.599 -6.808 1.479 1.00 94.50 90 SER A N 1
ATOM 715 C CA . SER A 1 90 ? 1.488 -6.479 2.376 1.00 94.50 90 SER A CA 1
ATOM 716 C C . SER A 1 90 ? 1.951 -6.334 3.826 1.00 94.50 90 SER A C 1
ATOM 718 O O . SER A 1 90 ? 2.847 -7.048 4.286 1.00 94.50 90 SER A O 1
ATOM 720 N N . ALA A 1 91 ? 1.309 -5.419 4.551 1.00 97.00 91 ALA A N 1
ATOM 721 C CA . ALA A 1 91 ? 1.431 -5.247 5.993 1.00 97.00 91 ALA A CA 1
ATOM 722 C C . ALA A 1 91 ? 0.147 -5.720 6.682 1.00 97.00 91 ALA A C 1
ATOM 724 O O . ALA A 1 91 ? -0.953 -5.311 6.310 1.00 97.00 91 ALA A O 1
ATOM 725 N N . ILE A 1 92 ? 0.292 -6.556 7.708 1.00 97.44 92 ILE A N 1
ATOM 726 C CA . ILE A 1 92 ? -0.809 -7.085 8.508 1.00 97.44 92 ILE A CA 1
ATOM 727 C C . ILE A 1 92 ? -0.767 -6.450 9.897 1.00 97.44 92 ILE A C 1
ATOM 729 O O . ILE A 1 92 ? 0.189 -6.621 10.659 1.00 97.44 92 ILE A O 1
ATOM 733 N N . PHE A 1 93 ? -1.835 -5.728 10.220 1.00 97.38 93 PHE A N 1
ATOM 734 C CA . PHE A 1 93 ? -2.106 -5.157 11.534 1.00 97.38 93 PHE A CA 1
ATOM 735 C C . PHE A 1 93 ? -2.978 -6.138 12.311 1.00 97.38 93 PHE A C 1
ATOM 737 O O . PHE A 1 93 ? -4.056 -6.496 11.844 1.00 97.38 93 PHE A O 1
ATOM 744 N N . THR A 1 94 ? -2.529 -6.573 13.486 1.00 94.75 94 THR A N 1
ATOM 745 C CA . THR A 1 94 ? -3.223 -7.575 14.311 1.00 94.75 94 THR A CA 1
ATOM 746 C C . THR A 1 94 ? -3.748 -6.971 15.615 1.00 94.75 94 THR A C 1
ATOM 748 O O . THR A 1 94 ? -3.390 -5.857 15.999 1.00 94.75 94 THR A O 1
ATOM 751 N N . GLY A 1 95 ? -4.620 -7.707 16.311 1.00 92.81 95 GLY A N 1
ATOM 752 C CA . GLY A 1 95 ? -5.136 -7.308 17.626 1.00 92.81 95 GLY A CA 1
ATOM 753 C C . GLY A 1 95 ? -6.202 -6.211 17.579 1.00 92.81 95 GLY A C 1
ATOM 754 O O . GLY A 1 95 ? -6.513 -5.613 18.607 1.00 92.81 95 GLY A O 1
ATOM 755 N N . LEU A 1 96 ? -6.774 -5.940 16.406 1.00 94.25 96 LEU A N 1
ATOM 756 C CA . LEU A 1 96 ? -7.887 -5.010 16.259 1.00 94.25 96 LEU A CA 1
ATOM 757 C C . LEU A 1 96 ? -9.201 -5.734 16.570 1.00 94.25 96 LEU A C 1
ATOM 759 O O . LEU A 1 96 ? -9.357 -6.907 16.258 1.00 94.25 96 LEU A O 1
ATOM 763 N N . LYS A 1 97 ? -10.187 -5.066 17.167 1.00 93.62 97 LYS A N 1
ATOM 764 C CA . LYS A 1 97 ? -11.521 -5.666 17.318 1.00 93.62 97 LYS A CA 1
ATOM 765 C C . LYS A 1 97 ? -12.328 -5.503 16.035 1.00 93.62 97 LYS A C 1
ATOM 767 O O . LYS A 1 97 ? -12.263 -4.462 15.383 1.00 93.62 97 LYS A O 1
ATOM 772 N N . ALA A 1 98 ? -13.161 -6.497 15.737 1.00 92.31 98 ALA A N 1
ATOM 773 C CA . ALA A 1 98 ? -14.035 -6.541 14.565 1.00 92.31 98 ALA A CA 1
ATOM 774 C C . ALA A 1 98 ? -14.869 -5.260 14.362 1.00 92.31 98 ALA A C 1
ATOM 776 O O . ALA A 1 98 ? -15.009 -4.788 13.237 1.00 92.31 98 ALA A O 1
ATOM 777 N N . ASN A 1 99 ? -15.383 -4.670 15.445 1.00 92.75 99 ASN A N 1
ATOM 778 C CA . ASN A 1 99 ? -16.243 -3.485 15.418 1.00 92.75 99 ASN A CA 1
ATOM 779 C C . ASN A 1 99 ? -15.487 -2.141 15.389 1.00 92.75 99 ASN A C 1
ATOM 781 O O . ASN A 1 99 ? -16.130 -1.098 15.264 1.00 92.75 99 ASN A O 1
ATOM 785 N N . ARG A 1 100 ? -14.151 -2.133 15.509 1.00 95.75 100 ARG A N 1
ATOM 786 C CA . ARG A 1 100 ? -13.349 -0.901 15.502 1.00 95.75 100 ARG A CA 1
ATOM 787 C C . ARG A 1 100 ? -13.278 -0.339 14.087 1.00 95.75 100 ARG A C 1
ATOM 789 O O . ARG A 1 100 ? -12.933 -1.069 13.160 1.00 95.75 100 ARG A O 1
ATOM 796 N N . LYS A 1 101 ? -13.586 0.948 13.896 1.00 97.38 101 LYS A N 1
ATOM 797 C CA . LYS A 1 101 ? -13.423 1.590 12.583 1.00 97.38 101 LYS A CA 1
ATOM 798 C C . LYS A 1 101 ? -11.975 2.002 12.346 1.00 97.38 101 LYS A C 1
ATOM 800 O O . LYS A 1 101 ? -11.275 2.430 13.267 1.00 97.38 101 LYS A O 1
ATOM 805 N N . TYR A 1 102 ? -11.559 1.920 11.091 1.00 97.62 102 TYR A N 1
ATOM 806 C CA . TYR A 1 102 ? -10.236 2.317 10.634 1.00 97.62 102 TYR A CA 1
ATOM 807 C C . TYR A 1 102 ? -10.291 2.879 9.208 1.00 97.62 102 TYR A C 1
ATOM 809 O O . TYR A 1 102 ? -11.280 2.704 8.485 1.00 97.62 102 TYR A O 1
ATOM 817 N N . TYR A 1 103 ? -9.218 3.551 8.809 1.00 96.94 103 TYR A N 1
ATOM 818 C CA . TYR A 1 103 ? -8.961 3.950 7.432 1.00 96.94 103 TYR A CA 1
ATOM 819 C C . TYR A 1 103 ? -7.462 3.861 7.126 1.00 96.94 103 TYR A C 1
ATOM 821 O O . TYR A 1 103 ? -6.627 3.859 8.034 1.00 96.94 103 TYR A O 1
ATOM 829 N N . VAL A 1 104 ? -7.134 3.754 5.842 1.00 97.00 104 VAL A N 1
ATOM 830 C CA . VAL A 1 104 ? -5.759 3.651 5.335 1.00 97.00 104 VAL A CA 1
ATOM 831 C C . VAL A 1 104 ? -5.527 4.791 4.370 1.00 97.00 104 VAL A C 1
ATOM 833 O O . VAL A 1 104 ? -6.414 5.083 3.569 1.00 97.00 104 VAL A O 1
ATOM 836 N N . LYS A 1 105 ? -4.339 5.381 4.417 1.00 94.00 105 LYS A N 1
ATOM 837 C CA . LYS A 1 105 ? -3.897 6.437 3.515 1.00 94.00 105 LYS A CA 1
ATOM 838 C C . LYS A 1 105 ? -2.617 6.010 2.795 1.00 94.00 105 LYS A C 1
ATOM 840 O O . LYS A 1 105 ? -1.681 5.585 3.466 1.00 94.00 105 LYS A O 1
ATOM 845 N N . GLU A 1 106 ? -2.574 6.150 1.474 1.00 92.25 106 GLU A N 1
ATOM 846 C CA . GLU A 1 106 ? -1.338 6.197 0.683 1.00 92.25 106 GLU A CA 1
ATOM 847 C C . GLU A 1 106 ? -0.896 7.662 0.542 1.00 92.25 106 GLU A C 1
ATOM 849 O O . GLU A 1 106 ? -1.716 8.524 0.223 1.00 92.25 106 GLU A O 1
ATOM 854 N N . ILE A 1 107 ? 0.374 7.952 0.818 1.00 88.62 107 ILE A N 1
ATOM 855 C CA . ILE A 1 107 ? 0.916 9.314 0.947 1.00 88.62 107 ILE A CA 1
ATOM 856 C C . ILE A 1 107 ? 1.870 9.605 -0.203 1.00 88.62 107 ILE A C 1
ATOM 858 O O . ILE A 1 107 ? 2.675 8.752 -0.581 1.00 88.62 107 ILE A O 1
ATOM 862 N N . GLY A 1 108 ? 1.827 10.835 -0.712 1.00 79.69 108 GLY A N 1
ATOM 863 C CA . GLY A 1 108 ? 2.737 11.305 -1.755 1.00 79.69 108 GLY A CA 1
ATOM 864 C C . GLY A 1 108 ? 2.458 10.690 -3.127 1.00 79.69 108 GLY A C 1
ATOM 865 O O . GLY A 1 108 ? 3.383 10.518 -3.921 1.00 79.69 108 GLY A O 1
ATOM 866 N N . VAL A 1 109 ? 1.201 10.338 -3.407 1.00 77.38 109 VAL A N 1
ATOM 867 C CA . VAL A 1 109 ? 0.805 9.731 -4.683 1.00 77.38 109 VAL A CA 1
ATOM 868 C C . VAL A 1 109 ? 0.776 10.796 -5.764 1.00 77.38 109 VAL A C 1
ATOM 870 O O . VAL A 1 109 ? -0.209 11.502 -5.890 1.00 77.38 109 VAL A O 1
ATOM 873 N N . LYS A 1 110 ? 1.821 10.905 -6.581 1.00 70.69 110 LYS A N 1
ATOM 874 C CA . LYS A 1 110 ? 1.855 11.888 -7.670 1.00 70.69 110 LYS A CA 1
ATOM 875 C C . LYS A 1 110 ? 0.985 11.432 -8.837 1.00 70.69 110 LYS A C 1
ATOM 877 O O . LYS A 1 110 ? 1.316 10.457 -9.506 1.00 70.69 110 LYS A O 1
ATOM 882 N N . SER A 1 111 ? -0.094 12.152 -9.128 1.00 64.88 111 SER A N 1
ATOM 883 C CA . SER A 1 111 ? -0.999 11.820 -10.241 1.00 64.88 111 SER A CA 1
ATOM 884 C C . SER A 1 111 ? -0.328 11.813 -11.615 1.00 64.88 111 SER A C 1
ATOM 886 O O . SER A 1 111 ? -0.791 1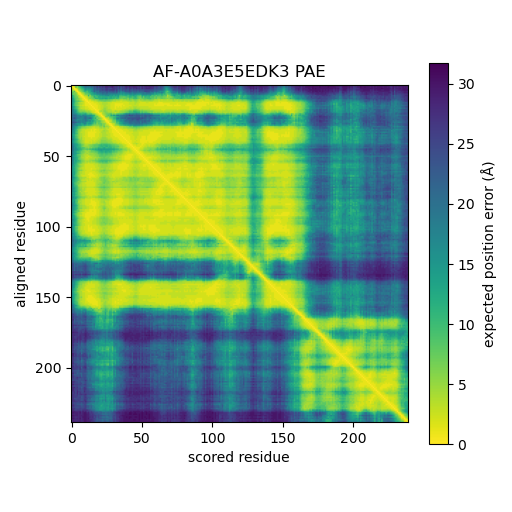1.122 -12.507 1.00 64.88 111 SER A O 1
ATOM 888 N N . GLU A 1 112 ? 0.772 12.542 -11.805 1.00 64.62 112 GLU A N 1
ATOM 889 C CA . GLU A 1 112 ? 1.536 12.507 -13.061 1.00 64.62 112 GLU A CA 1
ATOM 890 C C . GLU A 1 112 ? 2.215 11.146 -13.304 1.00 64.62 112 GLU A C 1
ATOM 892 O O . GLU A 1 112 ? 2.499 10.783 -14.447 1.00 64.62 112 GLU A O 1
ATOM 897 N N . GLU A 1 113 ? 2.475 10.385 -12.232 1.00 67.69 113 GLU A N 1
ATOM 898 C CA . GLU A 1 113 ? 3.125 9.073 -12.285 1.00 67.69 113 GLU A CA 1
ATOM 899 C C . GLU A 1 113 ? 2.159 7.938 -12.684 1.00 67.69 113 GLU A C 1
ATOM 901 O O . GLU A 1 113 ? 2.605 6.876 -13.135 1.00 67.69 113 GLU A O 1
ATOM 906 N N . TYR A 1 114 ? 0.842 8.160 -12.569 1.00 73.75 114 TYR A N 1
ATOM 907 C CA . TYR A 1 114 ? -0.176 7.111 -12.668 1.00 73.75 114 TYR A CA 1
ATOM 908 C C . TYR A 1 114 ? -1.385 7.539 -13.512 1.00 73.75 114 TYR A C 1
ATOM 910 O O . TYR A 1 114 ? -1.986 8.575 -13.251 1.00 73.75 114 TYR A O 1
ATOM 918 N N . ASP A 1 115 ? -1.801 6.706 -14.471 1.00 72.12 115 ASP A N 1
ATOM 919 C CA . ASP A 1 115 ? -3.018 6.945 -15.268 1.00 72.12 115 ASP A CA 1
ATOM 920 C C . ASP A 1 115 ? -4.290 6.783 -14.416 1.00 72.12 115 ASP A C 1
ATOM 922 O O . ASP A 1 115 ? -5.321 7.408 -14.666 1.00 72.12 115 ASP A O 1
ATOM 926 N N . GLU A 1 116 ? -4.234 5.915 -13.404 1.00 79.00 116 GLU A N 1
ATOM 927 C CA . GLU A 1 116 ? -5.366 5.590 -12.541 1.00 79.00 116 GLU A CA 1
ATOM 928 C C . GLU A 1 116 ? -4.877 5.061 -11.187 1.00 79.00 116 GLU A C 1
ATOM 930 O O . GLU A 1 116 ? -3.887 4.334 -11.111 1.00 79.00 116 GLU A O 1
ATOM 935 N N . VAL A 1 117 ? -5.605 5.349 -10.108 1.00 82.62 117 VAL A N 1
ATOM 936 C CA . VAL A 1 117 ? -5.409 4.680 -8.814 1.00 82.62 117 VAL A CA 1
ATOM 937 C C . VAL A 1 117 ? -6.707 4.016 -8.376 1.00 82.62 117 VAL A C 1
ATOM 939 O O . VAL A 1 117 ? -7.782 4.602 -8.503 1.00 82.62 117 VAL A O 1
ATOM 942 N N . LYS A 1 118 ? -6.624 2.783 -7.866 1.00 86.50 118 LYS A N 1
ATOM 943 C CA . LYS A 1 118 ? -7.763 2.004 -7.365 1.00 86.50 118 LYS A CA 1
ATOM 944 C C . LYS A 1 118 ? -7.568 1.616 -5.911 1.00 86.50 118 LYS A C 1
ATOM 946 O O . LYS A 1 118 ? -6.480 1.217 -5.509 1.00 86.50 118 LYS A O 1
ATOM 951 N N . ILE A 1 119 ? -8.668 1.632 -5.166 1.00 88.12 119 ILE A N 1
ATOM 952 C CA . ILE A 1 119 ? -8.775 1.028 -3.838 1.00 88.12 119 ILE A CA 1
ATOM 953 C C . ILE A 1 119 ? -9.790 -0.110 -3.935 1.00 88.12 119 ILE A C 1
ATOM 955 O O . ILE A 1 119 ? -10.944 0.124 -4.293 1.00 88.12 119 ILE A O 1
ATOM 959 N N . ASN A 1 120 ? -9.383 -1.345 -3.629 1.00 86.62 120 ASN A N 1
ATOM 960 C CA . ASN A 1 120 ? -10.232 -2.543 -3.726 1.00 86.62 120 ASN A CA 1
ATOM 961 C C . ASN A 1 120 ? -10.987 -2.614 -5.073 1.00 86.62 120 ASN A C 1
ATOM 963 O O . ASN A 1 120 ? -12.212 -2.750 -5.106 1.00 86.62 120 ASN A O 1
ATOM 967 N N . ASN A 1 121 ? -10.256 -2.469 -6.184 1.00 81.81 121 ASN A N 1
ATOM 968 C CA . ASN A 1 121 ? -10.765 -2.441 -7.566 1.00 81.81 121 ASN A CA 1
ATOM 969 C C . ASN A 1 121 ? -11.716 -1.285 -7.923 1.00 81.81 121 ASN A C 1
ATOM 971 O O . ASN A 1 121 ? -12.236 -1.254 -9.037 1.00 81.81 121 ASN A O 1
ATOM 975 N N . THR A 1 122 ? -11.927 -0.322 -7.026 1.00 82.00 122 THR A N 1
ATOM 976 C CA . THR A 1 122 ? -12.729 0.874 -7.300 1.00 82.00 122 THR A CA 1
ATOM 977 C C . THR A 1 122 ? -11.808 2.038 -7.630 1.00 82.00 122 THR A C 1
ATOM 979 O O . THR A 1 122 ? -10.940 2.371 -6.824 1.00 82.00 122 THR A O 1
ATOM 982 N N . SER A 1 123 ? -11.990 2.653 -8.801 1.00 81.00 123 SER A N 1
ATOM 983 C CA . SER A 1 123 ? -11.233 3.838 -9.215 1.00 81.00 123 SER A CA 1
ATOM 984 C C . SER A 1 123 ? -11.427 4.965 -8.209 1.00 81.00 123 SER A C 1
ATOM 986 O O . SER A 1 123 ? -12.557 5.359 -7.908 1.00 81.00 123 SER A O 1
ATOM 988 N N . TYR A 1 124 ? -10.319 5.480 -7.694 1.00 74.69 124 TYR A N 1
ATOM 989 C CA . TYR A 1 124 ? -10.319 6.646 -6.837 1.00 74.69 124 TYR A CA 1
ATOM 990 C C . TYR A 1 124 ? -10.529 7.896 -7.690 1.00 74.69 124 TYR A C 1
ATOM 992 O O . TYR A 1 124 ? -9.892 8.074 -8.728 1.00 74.69 124 TYR A O 1
ATOM 1000 N N . LYS A 1 125 ? -11.444 8.758 -7.253 1.00 68.75 125 LYS A N 1
ATOM 1001 C CA . LYS A 1 125 ? -11.700 10.064 -7.856 1.00 68.75 125 LYS A CA 1
ATOM 1002 C C . LYS A 1 125 ? -11.732 11.080 -6.727 1.00 68.75 125 LYS A C 1
ATOM 1004 O O . LYS A 1 125 ? -12.557 10.954 -5.823 1.00 68.75 125 LYS A O 1
ATOM 1009 N N . GLU A 1 126 ? -10.820 12.042 -6.763 1.00 61.41 126 GLU A N 1
ATOM 1010 C CA . GLU A 1 126 ? -10.823 13.154 -5.821 1.00 61.41 126 GLU A CA 1
ATOM 1011 C C . GLU A 1 126 ? -11.819 14.206 -6.298 1.00 61.41 126 GLU A C 1
ATOM 1013 O O . GLU A 1 126 ? -11.804 14.616 -7.461 1.00 61.41 126 GLU A O 1
ATOM 1018 N N . PHE A 1 127 ? -12.708 14.609 -5.399 1.00 54.34 127 PHE A N 1
ATOM 1019 C CA . PHE A 1 127 ? -13.689 15.652 -5.644 1.00 54.34 127 PHE A CA 1
ATOM 1020 C C . PHE A 1 127 ? -13.538 16.731 -4.567 1.00 54.34 127 PHE A C 1
ATOM 1022 O O . PHE A 1 127 ? -13.361 16.393 -3.396 1.00 54.34 127 PHE A O 1
ATOM 1029 N N . ASN A 1 128 ? -13.628 18.013 -4.930 1.00 54.72 128 ASN A N 1
ATOM 1030 C CA . ASN A 1 128 ? -13.699 19.101 -3.951 1.00 54.72 128 ASN A CA 1
ATOM 1031 C C . ASN A 1 128 ? -15.037 19.047 -3.193 1.00 54.72 128 ASN A C 1
ATOM 1033 O O . ASN A 1 128 ? -15.937 18.262 -3.502 1.00 54.72 128 ASN A O 1
ATOM 1037 N N . GLU A 1 129 ? -15.197 19.945 -2.221 1.00 52.91 129 GLU A N 1
ATOM 1038 C CA . GLU A 1 129 ? -16.440 20.136 -1.461 1.00 52.91 129 GLU A CA 1
ATOM 1039 C C . GLU A 1 129 ? -17.669 20.397 -2.360 1.00 52.91 129 GLU A C 1
ATOM 1041 O O . GLU A 1 129 ? -18.795 20.078 -1.976 1.00 52.91 129 GLU A O 1
ATOM 1046 N N . ASN A 1 130 ? -17.455 20.877 -3.591 1.00 64.44 130 ASN A N 1
ATOM 1047 C CA . ASN A 1 130 ? -18.490 21.122 -4.600 1.00 64.44 130 ASN A CA 1
ATOM 1048 C C . ASN A 1 130 ? -18.766 19.914 -5.516 1.00 64.44 130 ASN A C 1
ATOM 1050 O O . ASN A 1 130 ? -19.565 20.021 -6.446 1.00 64.44 130 ASN A O 1
ATOM 1054 N N . LYS A 1 131 ? -18.155 18.751 -5.249 1.00 54.97 131 LYS A N 1
ATOM 1055 C CA . LYS A 1 131 ? -18.220 17.527 -6.071 1.00 54.97 131 LYS A CA 1
ATOM 1056 C C . LYS A 1 131 ? -17.611 17.666 -7.472 1.00 54.97 131 LYS A C 1
ATOM 1058 O O . LYS A 1 131 ? -17.930 16.880 -8.364 1.00 54.97 131 LYS A O 1
ATOM 1063 N N . GLU A 1 132 ? -16.729 18.632 -7.673 1.00 48.62 132 GLU A N 1
ATOM 1064 C CA . GLU A 1 132 ? -15.966 18.795 -8.909 1.00 48.62 132 GLU A CA 1
ATOM 1065 C C . GLU A 1 132 ? -14.642 18.050 -8.781 1.00 48.62 132 GLU A C 1
ATOM 1067 O O . GLU A 1 132 ? -14.023 18.054 -7.720 1.00 48.62 132 GLU A O 1
ATOM 1072 N N . GLN A 1 133 ? -14.197 17.407 -9.855 1.00 55.19 133 GLN A N 1
ATOM 1073 C CA . GLN A 1 133 ? -12.909 16.723 -9.861 1.00 55.19 133 GLN A CA 1
ATOM 1074 C C . GLN A 1 133 ? -11.772 17.754 -9.751 1.00 55.19 133 GLN A C 1
ATOM 1076 O O . GLN A 1 133 ? -11.728 18.700 -10.535 1.00 55.19 133 GLN A O 1
ATOM 1081 N N . VAL A 1 134 ? -10.854 17.578 -8.799 1.00 50.94 134 VAL A N 1
ATOM 1082 C CA . VAL A 1 134 ? -9.757 18.531 -8.525 1.00 50.94 134 VAL A CA 1
ATOM 1083 C C . VAL A 1 134 ? -8.409 17.838 -8.562 1.00 50.94 134 VAL A C 1
ATOM 1085 O O . VAL A 1 134 ? -8.266 16.801 -7.929 1.00 50.94 134 VAL A O 1
ATOM 1088 N N . GLY A 1 135 ? -7.445 18.516 -9.198 1.00 51.94 135 GLY A N 1
ATOM 1089 C CA . GLY A 1 135 ? -6.059 18.670 -8.733 1.00 51.94 135 GLY A CA 1
ATOM 1090 C C . GLY A 1 135 ? -5.164 17.434 -8.635 1.00 51.94 135 GLY A C 1
ATOM 1091 O O . GLY A 1 135 ? -5.612 16.297 -8.612 1.00 51.94 135 GLY A O 1
ATOM 1092 N N . GLU A 1 136 ? -3.854 17.687 -8.591 1.00 54.66 136 GLU A N 1
ATOM 1093 C CA . GLU A 1 136 ? -2.834 16.662 -8.377 1.00 54.66 136 GLU A CA 1
ATOM 1094 C C . GLU A 1 136 ? -3.086 15.918 -7.069 1.00 54.66 136 GLU A C 1
ATOM 1096 O O . GLU A 1 136 ? -3.085 16.514 -5.987 1.00 54.66 136 GLU A O 1
ATOM 1101 N N . ILE A 1 137 ? -3.273 14.606 -7.189 1.00 54.50 137 ILE A N 1
ATOM 1102 C CA . ILE A 1 137 ? -3.382 13.694 -6.058 1.00 54.50 137 ILE A CA 1
ATOM 1103 C C . ILE A 1 137 ? -2.149 13.925 -5.168 1.00 54.50 137 ILE A C 1
ATOM 1105 O O . ILE A 1 137 ? -1.023 14.004 -5.661 1.00 54.50 137 ILE A O 1
ATOM 1109 N N . LYS A 1 138 ? -2.352 14.094 -3.858 1.00 63.78 138 LYS A N 1
ATOM 1110 C CA . LYS A 1 138 ? -1.249 14.138 -2.879 1.00 63.78 138 LYS A CA 1
ATOM 1111 C C . LYS A 1 138 ? -1.337 12.977 -1.907 1.00 63.78 138 LYS A C 1
ATOM 1113 O O . LYS A 1 138 ? -0.367 12.242 -1.767 1.00 63.78 138 LYS A O 1
ATOM 1118 N N . ASP A 1 139 ? -2.515 12.755 -1.332 1.00 76.81 139 ASP A N 1
ATOM 1119 C CA . ASP A 1 139 ? -2.799 11.637 -0.437 1.00 76.81 139 ASP A CA 1
ATOM 1120 C C . ASP A 1 139 ? -4.105 10.960 -0.859 1.00 76.81 139 ASP A C 1
ATOM 1122 O O . ASP A 1 139 ? -5.120 11.626 -1.054 1.00 76.81 139 ASP A O 1
ATOM 1126 N N . ILE A 1 140 ? -4.115 9.632 -0.929 1.00 83.94 140 ILE A N 1
ATOM 1127 C CA . ILE A 1 140 ? -5.315 8.850 -1.235 1.00 83.94 140 ILE A CA 1
ATOM 1128 C C . ILE A 1 140 ? -5.737 8.116 0.028 1.00 83.94 140 ILE A C 1
ATOM 1130 O O . ILE A 1 140 ? -4.948 7.363 0.589 1.00 83.94 140 ILE A O 1
ATOM 1134 N N . SER A 1 141 ? -6.981 8.307 0.473 1.00 89.56 141 SER A N 1
ATOM 1135 C CA . SER A 1 141 ? -7.505 7.653 1.676 1.00 89.56 141 SER A CA 1
ATOM 1136 C C . SER A 1 141 ? -8.737 6.813 1.382 1.00 89.56 141 SER A C 1
ATOM 1138 O O . SER A 1 141 ? -9.615 7.193 0.611 1.00 89.56 141 SER A O 1
ATOM 1140 N N . THR A 1 142 ? -8.862 5.699 2.097 1.00 91.31 142 THR A N 1
ATOM 1141 C CA . THR A 1 142 ? -10.127 4.974 2.184 1.00 91.31 142 THR A CA 1
ATOM 1142 C C . THR A 1 142 ? -11.153 5.758 3.005 1.00 91.31 142 THR A C 1
ATOM 1144 O O . THR A 1 142 ? -10.789 6.550 3.879 1.00 91.31 142 THR A O 1
ATOM 1147 N N . ASP A 1 143 ? -12.437 5.437 2.842 1.00 91.50 143 ASP A N 1
ATOM 1148 C CA . ASP A 1 143 ? -13.462 5.763 3.837 1.00 91.50 143 ASP A CA 1
ATOM 1149 C C . ASP A 1 143 ? -13.211 5.031 5.172 1.00 91.50 143 ASP A C 1
ATOM 1151 O O . ASP A 1 143 ? -12.376 4.124 5.272 1.00 91.50 143 ASP A O 1
ATOM 1155 N N . LYS A 1 144 ? -13.937 5.422 6.223 1.00 94.62 144 LYS A N 1
ATOM 1156 C CA . LYS A 1 144 ? -13.864 4.795 7.551 1.00 94.62 144 LYS A CA 1
ATOM 1157 C C . LYS A 1 144 ? -14.793 3.580 7.593 1.00 94.62 144 LYS A C 1
ATOM 1159 O O . LYS A 1 144 ? -16.005 3.742 7.479 1.00 94.62 144 LYS A O 1
ATOM 1164 N N . LYS A 1 145 ? -14.254 2.379 7.818 1.00 94.62 145 LYS A N 1
ATOM 1165 C CA . LYS A 1 145 ? -15.045 1.136 7.943 1.00 94.62 145 LYS A CA 1
ATOM 1166 C C . LYS A 1 145 ? -14.607 0.294 9.126 1.00 94.62 145 LYS A C 1
ATOM 1168 O O . LYS A 1 145 ? -13.469 0.407 9.570 1.00 94.62 145 LYS A O 1
ATOM 1173 N N . GLN A 1 146 ? -15.512 -0.544 9.631 1.00 94.56 146 GLN A N 1
ATOM 1174 C CA . GLN A 1 146 ? -15.171 -1.532 10.654 1.00 94.56 146 GLN A CA 1
ATOM 1175 C C . GLN A 1 146 ? -14.205 -2.582 10.096 1.00 94.56 146 GLN A C 1
ATOM 1177 O O . GLN A 1 146 ? -14.283 -2.933 8.917 1.00 94.56 146 GLN A O 1
ATOM 1182 N N . VAL A 1 147 ? -13.335 -3.115 10.955 1.00 93.62 147 VAL A N 1
ATOM 1183 C CA . VAL A 1 147 ? -12.401 -4.200 10.606 1.00 93.62 147 VAL A CA 1
ATOM 1184 C C . VAL A 1 147 ? -13.134 -5.387 9.976 1.00 93.62 147 VAL A C 1
ATOM 1186 O O . VAL A 1 147 ? -12.727 -5.866 8.922 1.00 93.62 147 VAL A O 1
ATOM 1189 N N . SER A 1 148 ? -14.270 -5.803 10.543 1.00 91.25 148 SER A N 1
ATOM 1190 C CA . SER A 1 148 ? -15.084 -6.909 10.011 1.00 91.25 148 SER A CA 1
ATOM 1191 C C . SER A 1 148 ? -15.668 -6.646 8.621 1.00 91.25 148 SER A C 1
ATOM 1193 O O . SER A 1 148 ? -15.922 -7.582 7.868 1.00 91.25 148 SER A O 1
ATOM 1195 N N . GLN A 1 149 ? -15.886 -5.380 8.264 1.00 92.00 149 GLN A N 1
ATOM 1196 C CA . GLN A 1 149 ? -16.466 -4.987 6.979 1.00 92.00 149 GLN A CA 1
ATOM 1197 C C . GLN A 1 149 ? -15.413 -4.839 5.883 1.00 92.00 149 GLN A C 1
ATOM 1199 O O . GLN A 1 149 ? -15.742 -4.900 4.697 1.00 92.00 149 GLN A O 1
ATOM 1204 N N . ARG A 1 150 ? -14.156 -4.592 6.264 1.00 93.25 150 ARG A N 1
ATOM 1205 C CA . ARG A 1 150 ? -13.037 -4.476 5.335 1.00 93.25 150 ARG A CA 1
ATOM 1206 C C . ARG A 1 150 ? -11.775 -5.033 5.992 1.00 93.25 150 ARG A C 1
ATOM 1208 O O . ARG A 1 150 ? -11.004 -4.261 6.547 1.00 93.25 150 ARG A O 1
ATOM 1215 N N . PRO A 1 151 ? -11.537 -6.345 5.917 1.00 92.56 151 PRO A N 1
ATOM 1216 C CA . PRO A 1 151 ? -10.303 -6.928 6.432 1.00 92.56 151 PRO A CA 1
ATOM 1217 C C . PRO A 1 151 ? -9.107 -6.741 5.483 1.00 92.56 151 PRO A C 1
ATOM 1219 O O . PRO A 1 151 ? -7.969 -6.878 5.914 1.00 92.56 151 PRO A O 1
ATOM 1222 N N . VAL A 1 152 ? -9.342 -6.406 4.205 1.00 94.06 152 VAL A N 1
ATOM 1223 C CA . VAL A 1 152 ? -8.288 -6.178 3.199 1.00 94.06 152 VAL A CA 1
ATOM 1224 C C . VAL A 1 152 ? -8.471 -4.825 2.519 1.00 94.06 152 VAL A C 1
ATOM 1226 O O . VAL A 1 152 ? -9.577 -4.481 2.079 1.00 94.06 152 VAL A O 1
ATOM 1229 N N . VAL A 1 153 ? -7.372 -4.084 2.397 1.00 94.50 153 VAL A N 1
ATOM 1230 C CA . VAL A 1 153 ? -7.252 -2.863 1.599 1.00 94.50 153 VAL A CA 1
ATOM 1231 C C . VAL A 1 153 ? -6.142 -3.048 0.574 1.00 94.50 153 VAL A C 1
ATOM 1233 O O . VAL A 1 153 ? -4.981 -3.198 0.938 1.00 94.50 153 VAL A O 1
ATOM 1236 N N . VAL A 1 154 ? -6.500 -3.019 -0.705 1.00 94.00 154 VAL A N 1
ATOM 1237 C CA . VAL A 1 154 ? -5.572 -3.131 -1.830 1.00 94.00 154 VAL A CA 1
ATOM 1238 C C . VAL A 1 154 ? -5.516 -1.792 -2.546 1.00 94.00 154 VAL A C 1
ATOM 1240 O O . VAL A 1 154 ? -6.532 -1.337 -3.074 1.00 94.00 154 VAL A O 1
ATOM 1243 N N . TYR A 1 155 ? -4.335 -1.181 -2.554 1.00 91.94 155 TYR A N 1
ATOM 1244 C CA . TYR A 1 155 ? -4.032 0.006 -3.344 1.00 91.94 155 TYR A CA 1
ATOM 1245 C C . TYR A 1 155 ? -3.335 -0.410 -4.635 1.00 91.94 155 TYR A C 1
ATOM 1247 O O . TYR A 1 155 ? -2.195 -0.876 -4.597 1.00 91.94 155 TYR A O 1
ATOM 1255 N N . THR A 1 156 ? -4.002 -0.216 -5.769 1.00 89.56 156 THR A N 1
ATOM 1256 C CA . THR A 1 156 ? -3.464 -0.525 -7.097 1.00 89.56 156 THR A CA 1
ATOM 1257 C C . THR A 1 156 ? -3.218 0.775 -7.851 1.00 89.56 156 THR A C 1
ATOM 1259 O O . THR A 1 156 ? -4.176 1.434 -8.258 1.00 89.56 156 THR A O 1
ATOM 1262 N N . ASN A 1 157 ? -1.952 1.128 -8.089 1.00 85.69 157 ASN A N 1
ATOM 1263 C CA . ASN A 1 157 ? -1.629 2.264 -8.959 1.00 85.69 157 ASN A CA 1
ATOM 1264 C C . ASN A 1 157 ? -1.340 1.743 -10.369 1.00 85.69 157 ASN A C 1
ATOM 1266 O O . ASN A 1 157 ? -0.559 0.809 -10.563 1.00 85.69 157 ASN A O 1
ATOM 1270 N N . ASN A 1 158 ? -2.008 2.320 -11.357 1.00 79.88 158 ASN A N 1
ATOM 1271 C CA . ASN A 1 158 ? -1.792 2.067 -12.771 1.00 79.88 158 ASN A CA 1
ATOM 1272 C C . ASN A 1 158 ? -0.705 3.024 -13.254 1.00 79.88 158 ASN A C 1
ATOM 1274 O O . ASN A 1 158 ? -0.953 4.220 -13.363 1.00 79.88 158 ASN A O 1
ATOM 1278 N N . CYS A 1 159 ? 0.511 2.520 -13.459 1.00 70.25 159 CYS A N 1
ATOM 1279 C CA . CYS A 1 159 ? 1.619 3.341 -13.939 1.00 70.25 159 CYS A CA 1
ATOM 1280 C C . CYS A 1 159 ? 1.281 3.913 -15.309 1.00 70.25 159 CYS A C 1
ATOM 1282 O O . CYS A 1 159 ? 0.855 3.174 -16.197 1.00 70.25 159 CYS A O 1
ATOM 1284 N N . SER A 1 160 ? 1.497 5.218 -15.482 1.00 63.09 160 SER A N 1
ATOM 1285 C CA . SER A 1 160 ? 1.258 5.817 -16.784 1.00 63.09 160 SER A CA 1
ATOM 1286 C C . SER A 1 160 ? 2.275 5.321 -17.801 1.00 63.09 160 SER A C 1
ATOM 1288 O O . SER A 1 160 ? 3.457 5.135 -17.490 1.00 63.09 160 SER A O 1
ATOM 1290 N N . ALA A 1 161 ? 1.837 5.137 -19.047 1.00 60.25 161 ALA A N 1
ATOM 1291 C CA . ALA A 1 161 ? 2.733 4.732 -20.133 1.00 60.25 161 ALA A CA 1
ATOM 1292 C C . ALA A 1 161 ? 3.920 5.707 -20.295 1.00 60.25 161 ALA A C 1
ATOM 1294 O O . ALA A 1 161 ? 5.022 5.294 -20.650 1.00 60.25 161 ALA A O 1
ATOM 1295 N N . ALA A 1 162 ? 3.719 6.988 -19.957 1.00 57.19 162 ALA A N 1
ATOM 1296 C CA . ALA A 1 162 ? 4.756 8.019 -19.941 1.00 57.19 162 ALA A CA 1
ATOM 1297 C C . ALA A 1 162 ? 5.860 7.778 -18.890 1.00 57.19 162 ALA A C 1
ATOM 1299 O O . ALA A 1 162 ? 6.983 8.259 -19.053 1.00 57.19 162 ALA A O 1
ATOM 1300 N N . ASN A 1 163 ? 5.562 7.021 -17.830 1.00 55.81 163 ASN A N 1
ATOM 1301 C CA . ASN A 1 163 ? 6.504 6.683 -16.766 1.00 55.81 163 ASN A CA 1
ATOM 1302 C C . ASN A 1 163 ? 7.046 5.257 -16.840 1.00 55.81 163 ASN A C 1
ATOM 1304 O O . ASN A 1 163 ? 7.930 4.925 -16.049 1.00 55.81 163 ASN A O 1
ATOM 1308 N N . SER A 1 164 ? 6.604 4.451 -17.813 1.00 57.03 164 SER A N 1
ATOM 1309 C CA . SER A 1 164 ? 7.249 3.190 -18.187 1.00 57.03 164 SER A CA 1
ATOM 1310 C C . SER A 1 164 ? 8.574 3.480 -18.898 1.00 57.03 164 SER A C 1
ATOM 1312 O O . SER A 1 164 ? 8.621 3.656 -20.116 1.00 57.03 164 SER A O 1
ATOM 1314 N N . ARG A 1 165 ? 9.672 3.566 -18.141 1.00 59.38 165 ARG A N 1
ATOM 1315 C CA . ARG A 1 165 ? 11.011 3.808 -18.700 1.00 59.38 165 ARG A CA 1
ATOM 1316 C C . ARG A 1 165 ? 11.762 2.489 -18.854 1.00 59.38 165 ARG A C 1
ATOM 1318 O O . ARG A 1 165 ? 11.997 1.783 -17.879 1.00 59.38 165 ARG A O 1
ATOM 1325 N N . GLU A 1 166 ? 12.179 2.180 -20.077 1.00 65.19 166 GLU A N 1
ATOM 1326 C 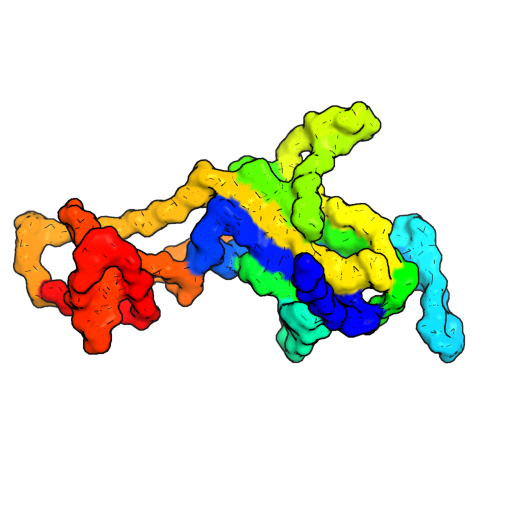CA . GLU A 1 166 ? 13.131 1.104 -20.352 1.00 65.19 166 GLU A CA 1
ATOM 1327 C C . GLU A 1 166 ? 14.558 1.672 -20.306 1.00 65.19 166 GLU A C 1
ATOM 1329 O O . GLU A 1 166 ? 14.899 2.586 -21.058 1.00 65.19 166 GLU A O 1
ATOM 1334 N N . LEU A 1 167 ? 15.402 1.146 -19.414 1.00 69.00 167 LEU A N 1
ATOM 1335 C CA . LEU A 1 167 ? 16.828 1.466 -19.413 1.00 69.00 167 LEU A CA 1
ATOM 1336 C C . LEU A 1 167 ? 17.532 0.607 -20.468 1.00 69.00 167 LEU A C 1
ATOM 1338 O O . LEU A 1 167 ? 17.673 -0.600 -20.292 1.00 69.00 167 LEU A O 1
ATOM 1342 N N . GLN A 1 168 ? 18.016 1.236 -21.539 1.00 75.19 168 GLN A N 1
ATOM 1343 C CA . GLN A 1 168 ? 18.800 0.565 -22.576 1.00 75.19 168 GLN A CA 1
ATOM 1344 C C . GLN A 1 168 ? 20.289 0.891 -22.420 1.00 75.19 168 GLN A C 1
ATOM 1346 O O . GLN A 1 168 ? 20.695 2.053 -22.468 1.00 75.19 168 GLN A O 1
ATOM 1351 N N . ILE A 1 169 ? 21.119 -0.143 -22.266 1.00 76.88 169 ILE A N 1
ATOM 1352 C CA . ILE A 1 169 ? 22.581 -0.021 -22.213 1.00 76.88 169 ILE A CA 1
ATOM 1353 C C . ILE A 1 169 ? 23.148 -0.633 -23.492 1.00 76.88 169 ILE A C 1
ATOM 1355 O O . ILE A 1 169 ? 23.065 -1.839 -23.700 1.00 76.88 169 ILE A O 1
ATOM 1359 N N . THR A 1 170 ? 23.741 0.193 -24.356 1.00 80.56 170 THR A N 1
ATOM 1360 C CA . THR A 1 170 ? 24.407 -0.287 -25.576 1.00 80.56 170 THR A CA 1
ATOM 1361 C C . THR A 1 170 ? 25.915 -0.344 -25.366 1.00 80.56 170 THR A C 1
ATOM 1363 O O . THR A 1 170 ? 26.572 0.689 -25.235 1.00 80.56 170 THR A O 1
ATOM 1366 N N . LYS A 1 171 ? 26.492 -1.548 -25.400 1.00 76.62 171 LYS A N 1
ATOM 1367 C CA . LYS A 1 171 ? 27.941 -1.726 -25.534 1.00 76.62 171 LYS A CA 1
ATOM 1368 C C . LYS A 1 171 ? 28.317 -1.614 -27.012 1.00 76.62 171 LYS A C 1
ATOM 1370 O O . LYS A 1 171 ? 27.782 -2.338 -27.843 1.00 76.62 171 LYS A O 1
ATOM 1375 N N . LYS A 1 172 ? 29.264 -0.730 -27.339 1.00 77.88 172 LYS A N 1
ATOM 1376 C CA . LYS A 1 172 ? 29.895 -0.656 -28.666 1.00 77.88 172 LYS A CA 1
ATOM 1377 C C . LYS A 1 172 ? 31.390 -0.899 -28.525 1.00 77.88 172 LYS A C 1
ATOM 1379 O O . LYS A 1 172 ? 32.029 -0.303 -27.656 1.00 77.88 172 LYS A O 1
ATOM 1384 N N . MET A 1 173 ? 31.942 -1.767 -29.364 1.00 77.25 173 MET A N 1
ATOM 1385 C CA . MET A 1 173 ? 33.386 -1.983 -29.426 1.00 77.25 173 MET A CA 1
ATOM 1386 C C . MET A 1 173 ? 34.034 -0.863 -30.239 1.00 77.25 173 MET A C 1
ATOM 1388 O O . MET A 1 173 ? 33.492 -0.422 -31.254 1.00 77.25 173 MET A O 1
ATOM 1392 N N . LYS A 1 174 ? 35.189 -0.377 -29.779 1.00 77.19 174 LYS A N 1
ATOM 1393 C CA . LYS A 1 174 ? 35.938 0.661 -30.491 1.00 77.19 174 LYS A CA 1
ATOM 1394 C C . LYS A 1 174 ? 36.403 0.110 -31.845 1.00 77.19 174 LYS A C 1
ATOM 1396 O O . LYS A 1 174 ? 36.875 -1.024 -31.923 1.00 77.19 174 LYS A O 1
ATOM 1401 N N . ASP A 1 175 ? 36.251 0.915 -32.893 1.00 79.62 175 ASP A N 1
ATOM 1402 C CA . ASP A 1 175 ? 36.648 0.598 -34.271 1.00 79.62 175 ASP A CA 1
ATOM 1403 C C . ASP A 1 175 ? 35.988 -0.668 -34.862 1.00 79.62 175 ASP A C 1
ATOM 1405 O O . ASP A 1 175 ? 36.562 -1.298 -35.746 1.00 79.62 175 ASP A O 1
ATOM 1409 N N . ASN A 1 176 ? 34.797 -1.063 -34.378 1.00 65.81 176 ASN A N 1
ATOM 1410 C CA . ASN A 1 176 ? 34.059 -2.251 -34.848 1.00 65.81 176 ASN A CA 1
ATOM 1411 C C . ASN A 1 176 ? 34.871 -3.563 -34.819 1.00 65.81 176 ASN A C 1
ATOM 1413 O O . ASN A 1 176 ? 34.594 -4.499 -35.571 1.00 65.81 176 ASN A O 1
ATOM 1417 N N . LYS A 1 177 ? 35.877 -3.656 -33.944 1.00 66.88 177 LYS A N 1
ATOM 1418 C CA . LYS A 1 177 ? 36.674 -4.876 -33.804 1.00 66.88 177 LYS A CA 1
ATOM 1419 C C . LYS A 1 177 ? 35.841 -5.991 -33.177 1.00 66.88 177 LYS A C 1
ATOM 1421 O O . LYS A 1 177 ? 35.190 -5.777 -32.154 1.00 66.88 177 LYS A O 1
ATOM 1426 N N . VAL A 1 178 ? 35.922 -7.179 -33.773 1.00 66.25 178 VAL A N 1
ATOM 1427 C CA . VAL A 1 178 ? 35.438 -8.422 -33.166 1.00 66.25 178 VAL A CA 1
ATOM 1428 C C . VAL A 1 178 ? 36.439 -8.814 -32.088 1.00 66.25 178 VAL A C 1
ATOM 1430 O O . VAL A 1 178 ? 37.632 -8.941 -32.366 1.00 66.25 178 VAL A O 1
ATOM 1433 N N . VAL A 1 179 ? 35.967 -8.946 -30.854 1.00 66.31 179 VAL A N 1
ATOM 1434 C CA . VAL A 1 179 ? 36.786 -9.361 -29.715 1.00 66.31 179 VAL A CA 1
ATOM 1435 C C . VAL A 1 179 ? 36.083 -10.545 -29.084 1.00 66.31 179 VAL A C 1
ATOM 1437 O O . VAL A 1 179 ? 34.895 -10.429 -28.792 1.00 66.31 179 VAL A O 1
ATOM 1440 N N . VAL A 1 180 ? 36.815 -11.647 -28.922 1.00 67.81 180 VAL A N 1
ATOM 1441 C CA . VAL A 1 180 ? 36.325 -12.823 -28.205 1.00 67.81 180 VAL A CA 1
ATOM 1442 C C . VAL A 1 180 ? 36.739 -12.665 -26.745 1.00 67.81 180 VAL A C 1
ATOM 1444 O O . VAL A 1 180 ? 37.912 -12.864 -26.427 1.00 67.81 180 VAL A O 1
ATOM 1447 N N . ASP A 1 181 ? 35.839 -12.174 -25.896 1.00 67.00 181 ASP A N 1
ATOM 1448 C CA . ASP A 1 181 ? 36.140 -11.823 -24.501 1.00 67.00 181 ASP A CA 1
ATOM 1449 C C . ASP A 1 181 ? 34.886 -11.862 -23.614 1.00 67.00 181 ASP A C 1
ATOM 1451 O O . ASP A 1 181 ? 33.743 -11.785 -24.081 1.00 67.00 181 ASP A O 1
ATOM 1455 N N . THR A 1 182 ? 35.114 -11.951 -22.305 1.00 65.94 182 THR A N 1
ATOM 1456 C CA . THR A 1 182 ? 34.073 -11.991 -21.288 1.00 65.94 182 THR A CA 1
ATOM 1457 C C . THR A 1 182 ? 33.854 -10.637 -20.644 1.00 65.94 182 THR A C 1
ATOM 1459 O O . THR A 1 182 ? 34.736 -10.070 -20.003 1.00 65.94 182 THR A O 1
ATOM 1462 N N . PHE A 1 183 ? 32.617 -10.144 -20.732 1.00 67.88 183 PHE A N 1
ATOM 1463 C CA . PHE A 1 183 ? 32.202 -8.916 -20.064 1.00 67.88 183 PHE A CA 1
ATOM 1464 C C . PHE A 1 183 ? 31.161 -9.211 -18.989 1.00 67.88 183 PHE A C 1
ATOM 1466 O O . PHE A 1 183 ? 30.148 -9.862 -19.231 1.00 67.88 183 PHE A O 1
ATOM 1473 N N . SER A 1 184 ? 31.370 -8.655 -17.803 1.00 69.62 184 SER A N 1
ATOM 1474 C CA . SER A 1 184 ? 30.360 -8.639 -16.749 1.00 69.62 184 SER A CA 1
ATOM 1475 C C . SER A 1 184 ? 29.954 -7.200 -16.485 1.00 69.62 184 SER A C 1
ATOM 1477 O O . SER A 1 184 ? 30.797 -6.303 -16.420 1.00 69.62 184 SER A O 1
ATOM 1479 N N . PHE A 1 185 ? 28.657 -6.968 -16.312 1.00 70.12 185 PHE A N 1
ATOM 1480 C CA . PHE A 1 185 ? 28.142 -5.678 -15.881 1.00 70.12 185 PHE A CA 1
ATOM 1481 C C . PHE A 1 185 ? 27.389 -5.812 -14.565 1.00 70.12 185 PHE A C 1
ATOM 1483 O O . PHE A 1 185 ? 26.697 -6.796 -14.308 1.00 70.12 185 PHE A O 1
ATOM 1490 N N . LYS A 1 186 ? 27.524 -4.783 -13.730 1.00 74.62 186 LYS A N 1
ATOM 1491 C CA . LYS A 1 186 ? 26.741 -4.604 -12.514 1.00 74.62 186 LYS A CA 1
ATOM 1492 C C . LYS A 1 186 ? 25.880 -3.366 -12.704 1.00 74.62 186 LYS A C 1
ATOM 1494 O O . LYS A 1 186 ? 26.412 -2.276 -12.893 1.00 74.62 186 LYS A O 1
ATOM 1499 N N . ILE A 1 187 ? 24.565 -3.536 -12.643 1.00 74.62 187 ILE A N 1
ATOM 1500 C CA . ILE A 1 187 ? 23.625 -2.416 -12.698 1.00 74.62 187 ILE A CA 1
ATOM 1501 C C . ILE A 1 187 ? 23.315 -1.995 -11.262 1.00 74.62 187 ILE A C 1
ATOM 1503 O O . ILE A 1 187 ? 22.919 -2.813 -10.428 1.00 74.62 187 ILE A O 1
ATOM 1507 N N . GLN A 1 188 ? 23.527 -0.716 -10.966 1.00 76.62 188 GLN A N 1
ATOM 1508 C CA . GLN A 1 188 ? 23.111 -0.086 -9.717 1.00 76.62 188 GLN A CA 1
ATOM 1509 C C . GLN A 1 188 ? 22.244 1.121 -10.055 1.00 76.62 188 GLN A C 1
ATOM 1511 O O . GLN A 1 188 ? 22.568 1.871 -10.973 1.00 76.62 188 GLN A O 1
ATOM 1516 N N . LEU A 1 189 ? 21.154 1.296 -9.318 1.00 71.81 189 LEU A N 1
ATOM 1517 C CA . LEU A 1 189 ? 20.255 2.437 -9.451 1.00 71.81 189 LEU A CA 1
ATOM 1518 C C . LEU A 1 189 ? 20.304 3.252 -8.159 1.00 71.81 189 LEU A C 1
ATOM 1520 O O . LEU A 1 189 ? 20.457 2.683 -7.078 1.00 71.81 189 LEU A O 1
ATOM 1524 N N . SER A 1 190 ? 20.183 4.574 -8.261 1.00 64.75 190 SER A N 1
ATOM 1525 C CA . SER A 1 190 ? 20.050 5.428 -7.079 1.00 64.75 190 SER A CA 1
ATOM 1526 C C . SER A 1 190 ? 18.707 5.175 -6.391 1.00 64.75 190 SER A C 1
ATOM 1528 O O . SER A 1 190 ? 17.667 5.139 -7.048 1.00 64.75 190 SER A O 1
ATOM 1530 N N . ASN A 1 191 ? 18.721 4.998 -5.072 1.00 59.66 191 ASN A N 1
ATOM 1531 C CA . ASN A 1 191 ? 17.511 4.940 -4.255 1.00 59.66 191 ASN A CA 1
ATOM 1532 C C . ASN A 1 191 ? 16.965 6.359 -3.967 1.00 59.66 191 ASN A C 1
ATOM 1534 O O . ASN A 1 191 ? 17.526 7.363 -4.404 1.00 59.66 191 ASN A O 1
ATOM 1538 N N . SER A 1 192 ? 15.874 6.449 -3.202 1.00 47.97 192 SER A N 1
ATOM 1539 C CA . SER A 1 192 ? 15.198 7.714 -2.863 1.00 47.97 192 SER A CA 1
ATOM 1540 C C . SER A 1 192 ? 16.047 8.716 -2.067 1.00 47.97 192 SER A C 1
ATOM 1542 O O . SER A 1 192 ? 15.652 9.871 -1.954 1.00 47.97 192 SER A O 1
ATOM 1544 N N . ILE A 1 193 ? 17.191 8.293 -1.522 1.00 56.00 193 ILE A N 1
ATOM 1545 C CA . ILE A 1 193 ? 18.147 9.144 -0.796 1.00 56.00 193 ILE A CA 1
ATOM 1546 C C . ILE A 1 193 ? 19.467 9.332 -1.566 1.00 56.00 193 ILE A C 1
ATOM 1548 O O . ILE A 1 193 ? 20.422 9.888 -1.034 1.00 56.00 193 ILE A O 1
ATOM 1552 N N . GLY A 1 194 ? 19.524 8.896 -2.831 1.00 60.47 194 GLY A N 1
ATOM 1553 C CA . GLY A 1 194 ? 20.659 9.099 -3.735 1.00 60.47 194 GLY A CA 1
ATOM 1554 C C . GLY A 1 194 ? 21.746 8.019 -3.696 1.00 60.47 194 GLY A C 1
ATOM 1555 O O . GLY A 1 194 ? 22.693 8.092 -4.478 1.00 60.47 194 GLY A O 1
ATOM 1556 N N . GLU A 1 195 ? 21.626 6.990 -2.856 1.00 70.75 195 GLU A N 1
ATOM 1557 C CA . GLU A 1 195 ? 22.629 5.922 -2.755 1.00 70.75 195 GLU A CA 1
ATOM 1558 C C . GLU A 1 195 ? 22.473 4.874 -3.865 1.00 70.75 195 GLU A C 1
ATOM 1560 O O . GLU A 1 195 ? 21.361 4.468 -4.206 1.00 70.75 195 GLU A O 1
ATOM 1565 N N . LEU A 1 196 ? 23.593 4.372 -4.394 1.00 75.44 196 LEU A N 1
ATOM 1566 C CA . LEU A 1 196 ? 23.607 3.347 -5.441 1.00 75.44 196 LEU A CA 1
ATOM 1567 C C . LEU A 1 196 ? 23.328 1.945 -4.880 1.00 75.44 196 LEU A C 1
ATOM 1569 O O . LEU A 1 196 ? 24.213 1.303 -4.310 1.00 75.44 196 LEU A O 1
ATOM 1573 N N . VAL A 1 197 ? 22.137 1.410 -5.142 1.00 72.00 197 VAL A N 1
ATOM 1574 C CA . VAL A 1 197 ? 21.736 0.051 -4.747 1.00 72.00 197 VAL A CA 1
ATOM 1575 C C . VAL A 1 197 ? 21.759 -0.916 -5.942 1.00 72.00 197 VAL A C 1
ATOM 1577 O O . VAL A 1 197 ? 21.400 -0.518 -7.052 1.00 72.00 197 VAL A O 1
ATOM 1580 N N . PRO A 1 198 ? 22.188 -2.184 -5.773 1.00 76.00 198 PRO A N 1
ATOM 1581 C CA . PRO A 1 198 ? 22.150 -3.178 -6.848 1.00 76.00 198 PRO A CA 1
ATOM 1582 C C . PRO A 1 198 ? 20.739 -3.408 -7.409 1.00 76.00 198 PRO A C 1
ATOM 1584 O O . PRO A 1 198 ? 19.777 -3.566 -6.656 1.00 76.00 198 PRO A O 1
ATOM 1587 N N . TYR A 1 199 ? 20.624 -3.477 -8.735 1.00 71.38 199 TYR A N 1
ATOM 1588 C CA . TYR A 1 199 ? 19.394 -3.875 -9.417 1.00 71.38 199 TYR A CA 1
ATOM 1589 C C . TYR A 1 199 ? 19.266 -5.405 -9.387 1.00 71.38 199 TYR A C 1
ATOM 1591 O O . TYR A 1 199 ? 19.949 -6.100 -10.134 1.00 71.38 199 TYR A O 1
ATOM 1599 N N . VAL A 1 200 ? 18.468 -5.933 -8.451 1.00 60.09 200 VAL A N 1
ATOM 1600 C CA . VAL A 1 200 ? 18.456 -7.373 -8.096 1.00 60.09 200 VAL A CA 1
ATOM 1601 C C . VAL A 1 200 ? 17.201 -8.144 -8.504 1.00 60.09 200 VAL A C 1
ATOM 1603 O O . VAL A 1 200 ? 17.237 -9.373 -8.511 1.00 60.09 200 VAL A O 1
ATOM 1606 N N . ASN A 1 201 ? 16.112 -7.439 -8.808 1.00 60.62 201 ASN A N 1
ATOM 1607 C CA . ASN A 1 201 ? 14.760 -8.004 -8.871 1.00 60.62 201 ASN A CA 1
ATOM 1608 C C . ASN A 1 201 ? 14.032 -7.690 -10.187 1.00 60.62 201 ASN A C 1
ATOM 1610 O O . ASN A 1 201 ? 12.812 -7.789 -10.225 1.00 60.62 201 ASN A O 1
ATOM 1614 N N . GLY A 1 202 ? 14.762 -7.281 -11.226 1.00 60.06 202 GLY A N 1
ATOM 1615 C CA . GLY A 1 202 ? 14.162 -6.948 -12.509 1.00 60.06 202 GLY A CA 1
ATOM 1616 C C . GLY A 1 202 ? 14.703 -7.783 -13.653 1.00 60.06 202 GLY A C 1
ATOM 1617 O O . GLY A 1 202 ? 15.919 -7.981 -13.761 1.00 60.06 202 GLY A O 1
ATOM 1618 N N . ASP A 1 203 ? 13.786 -8.205 -14.514 1.00 71.31 203 ASP A N 1
ATOM 1619 C CA . ASP A 1 203 ? 14.081 -8.774 -15.816 1.00 71.31 203 ASP A CA 1
ATOM 1620 C C . ASP A 1 203 ? 14.990 -7.869 -16.647 1.00 71.31 203 ASP A C 1
ATOM 1622 O O . ASP A 1 203 ? 14.778 -6.659 -16.788 1.00 71.31 203 ASP A O 1
ATOM 1626 N N . TYR A 1 204 ? 15.982 -8.487 -17.277 1.00 74.62 204 TYR A N 1
ATOM 1627 C CA . TYR A 1 204 ? 16.752 -7.865 -18.339 1.00 74.62 204 TYR A CA 1
ATOM 1628 C C . TYR A 1 204 ? 16.872 -8.820 -19.522 1.00 74.62 204 TYR A C 1
ATOM 1630 O O . TYR A 1 204 ? 16.875 -10.045 -19.384 1.00 74.62 204 TYR A O 1
ATOM 1638 N N . TYR A 1 205 ? 16.973 -8.219 -20.702 1.00 83.38 205 TYR A N 1
ATOM 1639 C CA . TYR A 1 205 ? 17.010 -8.908 -21.980 1.00 83.38 205 TYR A CA 1
ATOM 1640 C C . TYR A 1 205 ? 18.278 -8.492 -22.715 1.00 83.38 205 TYR A C 1
ATOM 1642 O O . TYR A 1 205 ? 18.612 -7.307 -22.771 1.00 83.38 205 TYR A O 1
ATOM 1650 N N . LEU A 1 206 ? 18.980 -9.461 -23.294 1.00 85.12 206 LEU A N 1
ATOM 1651 C CA . LEU A 1 206 ? 20.100 -9.191 -24.187 1.00 85.12 206 LEU A CA 1
ATOM 1652 C C . LEU A 1 206 ? 19.599 -9.234 -25.620 1.00 85.12 206 LEU A C 1
ATOM 1654 O O . LEU A 1 206 ? 18.915 -10.179 -26.002 1.00 85.12 206 LEU A O 1
ATOM 1658 N N . LYS A 1 207 ? 19.932 -8.203 -26.394 1.00 86.94 207 LYS A N 1
ATOM 1659 C CA . LYS A 1 207 ? 19.505 -8.045 -27.781 1.00 86.94 207 LYS A CA 1
ATOM 1660 C C . LYS A 1 207 ? 20.669 -7.525 -28.621 1.00 86.94 207 LYS A C 1
ATOM 1662 O O . LYS A 1 207 ? 21.338 -6.580 -28.205 1.00 86.94 207 LYS A O 1
ATOM 1667 N N . ASP A 1 208 ? 20.919 -8.137 -29.775 1.00 85.81 208 ASP A N 1
ATOM 1668 C CA . ASP A 1 208 ? 21.900 -7.623 -30.739 1.00 85.81 208 ASP A CA 1
ATOM 1669 C C . ASP A 1 208 ? 21.324 -6.482 -31.602 1.00 85.81 208 ASP A C 1
ATOM 1671 O O . ASP A 1 208 ? 20.151 -6.112 -31.496 1.00 85.81 208 ASP A O 1
ATOM 1675 N N . ALA A 1 209 ? 22.163 -5.900 -32.463 1.00 83.62 209 ALA A N 1
ATOM 1676 C CA . ALA A 1 209 ? 21.767 -4.800 -33.343 1.00 83.62 209 ALA A CA 1
ATOM 1677 C C . ALA A 1 209 ? 20.687 -5.198 -34.369 1.00 83.62 209 ALA A C 1
ATOM 1679 O O . ALA A 1 209 ? 19.870 -4.359 -34.746 1.00 83.62 209 ALA A O 1
ATOM 1680 N N . ASP A 1 210 ? 20.645 -6.471 -34.771 1.00 87.38 210 ASP A N 1
ATOM 1681 C CA . ASP A 1 210 ? 19.634 -7.025 -35.682 1.00 87.38 210 ASP A CA 1
ATOM 1682 C C . ASP A 1 210 ? 18.330 -7.375 -34.952 1.00 87.38 210 ASP A C 1
ATOM 1684 O O . ASP A 1 210 ? 17.306 -7.724 -35.549 1.00 87.38 210 ASP A O 1
ATOM 1688 N N . GLY A 1 211 ? 18.351 -7.280 -33.630 1.00 86.31 211 GLY A N 1
ATOM 1689 C CA . GLY A 1 211 ? 17.235 -7.500 -32.750 1.00 86.31 211 GLY A CA 1
ATOM 1690 C C . GLY A 1 211 ? 16.965 -8.952 -32.388 1.00 86.31 211 GLY A C 1
ATOM 1691 O O . GLY A 1 211 ? 15.825 -9.270 -32.054 1.00 86.31 211 GLY A O 1
ATOM 1692 N N . ASN A 1 212 ? 17.969 -9.823 -32.471 1.00 89.62 212 ASN A N 1
ATOM 1693 C CA . ASN A 1 212 ? 17.889 -11.165 -31.907 1.00 89.62 212 ASN A CA 1
ATOM 1694 C C . ASN A 1 212 ? 18.141 -11.107 -30.401 1.00 89.62 212 ASN A C 1
ATOM 1696 O O . ASN A 1 212 ? 19.045 -10.408 -29.946 1.00 89.62 212 ASN A O 1
ATOM 1700 N N . TYR A 1 213 ? 17.333 -11.837 -29.645 1.00 89.94 213 TYR A N 1
ATOM 1701 C CA . TYR A 1 213 ? 17.439 -11.978 -28.206 1.00 89.94 213 TYR A CA 1
ATOM 1702 C C . TYR A 1 213 ? 18.368 -13.122 -27.836 1.00 89.94 213 TYR A C 1
ATOM 1704 O O . TYR A 1 213 ? 18.473 -14.109 -28.563 1.00 89.94 213 TYR A O 1
ATOM 1712 N N . TYR A 1 214 ? 19.001 -13.000 -26.677 1.00 87.62 214 TYR A N 1
ATOM 1713 C CA . TYR A 1 214 ? 19.917 -13.996 -26.147 1.00 87.62 214 TYR A CA 1
ATOM 1714 C C . TYR A 1 214 ? 19.641 -14.257 -24.670 1.00 87.62 214 TYR A C 1
ATOM 1716 O O . TYR A 1 214 ? 19.193 -13.365 -23.948 1.00 87.62 214 TYR A O 1
ATOM 1724 N N . TYR A 1 215 ? 19.942 -15.471 -24.225 1.00 85.81 215 TYR A N 1
ATOM 1725 C CA . TYR A 1 215 ? 19.876 -15.878 -22.826 1.00 85.81 215 TYR A CA 1
ATOM 1726 C C . TYR A 1 215 ? 21.154 -16.601 -22.418 1.00 85.81 215 TYR A C 1
ATOM 1728 O O . TYR A 1 215 ? 21.920 -17.048 -23.269 1.00 85.81 215 TYR A O 1
ATOM 1736 N N . ASN A 1 216 ? 21.390 -16.684 -21.110 1.00 78.25 216 ASN A N 1
ATOM 1737 C CA . ASN A 1 216 ? 22.503 -17.447 -20.568 1.00 78.25 216 ASN A CA 1
ATOM 1738 C C . ASN A 1 216 ? 22.058 -18.895 -20.326 1.00 78.25 216 ASN A C 1
ATOM 1740 O O . ASN A 1 216 ? 21.073 -19.130 -19.627 1.00 78.25 216 ASN A O 1
ATOM 1744 N N . GLU A 1 217 ? 22.778 -19.842 -20.909 1.00 81.56 217 GLU A N 1
ATOM 1745 C CA . GLU A 1 217 ? 22.628 -21.274 -20.689 1.00 81.56 217 GLU A CA 1
ATOM 1746 C C . GLU A 1 217 ? 23.973 -21.821 -20.209 1.00 81.56 217 GLU A C 1
ATOM 1748 O O . GLU A 1 217 ? 24.934 -21.907 -20.974 1.00 81.56 217 GLU A O 1
ATOM 1753 N N . GLU A 1 218 ? 24.064 -22.121 -18.911 1.00 78.44 218 GLU A N 1
ATOM 1754 C CA . GLU A 1 218 ? 25.267 -22.690 -18.279 1.00 78.44 218 GLU A CA 1
ATOM 1755 C C . GLU A 1 218 ? 26.561 -21.877 -18.517 1.00 78.44 218 GLU A C 1
ATOM 1757 O O . GLU A 1 218 ? 27.649 -22.427 -18.674 1.00 78.44 218 GLU A O 1
ATOM 1762 N N . GLY A 1 219 ? 26.460 -20.546 -18.538 1.00 72.19 219 GLY A N 1
ATOM 1763 C CA . GLY A 1 219 ? 27.584 -19.632 -18.769 1.00 72.19 219 GLY A CA 1
ATOM 1764 C C . GLY A 1 219 ? 27.808 -19.259 -20.236 1.00 72.19 219 GLY A C 1
ATOM 1765 O O . GLY A 1 219 ? 28.667 -18.422 -20.510 1.00 72.19 219 GLY A O 1
ATOM 1766 N N . ASN A 1 220 ? 27.033 -19.823 -21.167 1.00 74.06 220 ASN A N 1
ATOM 1767 C CA . ASN A 1 220 ? 27.120 -19.533 -22.597 1.00 74.06 220 ASN A CA 1
ATOM 1768 C C . ASN A 1 220 ? 25.950 -18.670 -23.064 1.00 74.06 220 ASN A C 1
ATOM 1770 O O . ASN A 1 220 ? 24.819 -18.819 -22.604 1.00 74.06 220 ASN A O 1
ATOM 1774 N N . LEU A 1 221 ? 26.218 -17.763 -24.003 1.00 77.81 221 LEU A N 1
ATOM 1775 C CA . LEU A 1 221 ? 25.187 -16.919 -24.590 1.00 77.81 221 LEU A CA 1
ATOM 1776 C C . LEU A 1 221 ? 24.511 -17.656 -25.756 1.00 77.81 221 LEU A C 1
ATOM 1778 O O . LEU A 1 221 ? 25.089 -17.788 -26.833 1.00 77.81 221 LEU A O 1
ATOM 1782 N N . THR A 1 222 ? 23.275 -18.103 -25.557 1.00 84.81 222 THR A N 1
ATOM 1783 C CA . THR A 1 222 ? 22.492 -18.814 -26.577 1.00 84.81 222 THR A CA 1
ATOM 1784 C C . THR A 1 222 ? 21.485 -17.867 -27.229 1.00 84.81 222 THR A C 1
ATOM 1786 O O . THR A 1 222 ? 20.793 -17.104 -26.550 1.00 84.81 222 THR A O 1
ATOM 1789 N N . SER A 1 223 ? 21.384 -17.902 -28.562 1.00 88.69 223 SER A N 1
ATOM 1790 C CA . SER A 1 223 ? 20.386 -17.115 -29.296 1.00 88.69 223 SER A CA 1
ATOM 1791 C C . SER A 1 223 ? 18.981 -17.689 -29.102 1.00 88.69 223 SER A C 1
ATOM 1793 O O . SER A 1 223 ? 18.763 -18.887 -29.254 1.00 88.69 223 SER A O 1
ATOM 1795 N N . ASN A 1 224 ? 18.012 -16.817 -28.830 1.00 91.69 224 ASN A N 1
ATOM 1796 C CA . ASN A 1 224 ? 16.580 -17.119 -28.780 1.00 91.69 224 ASN A CA 1
ATOM 1797 C C . ASN A 1 224 ? 15.810 -16.517 -29.972 1.00 91.69 224 ASN A C 1
ATOM 1799 O O . ASN A 1 224 ? 14.588 -16.343 -29.926 1.00 91.69 224 ASN A O 1
ATOM 1803 N N . GLY A 1 225 ? 16.519 -16.147 -31.044 1.00 91.19 225 GLY A N 1
ATOM 1804 C CA . GLY A 1 225 ? 15.914 -15.540 -32.227 1.00 91.19 225 GLY A CA 1
ATOM 1805 C C . GLY A 1 225 ? 15.173 -14.242 -31.897 1.00 91.19 225 GLY A C 1
ATOM 1806 O O . GLY A 1 225 ? 15.677 -13.403 -31.162 1.00 91.19 225 GLY A O 1
ATOM 1807 N N . LYS A 1 226 ? 13.969 -14.044 -32.440 1.00 89.88 226 LYS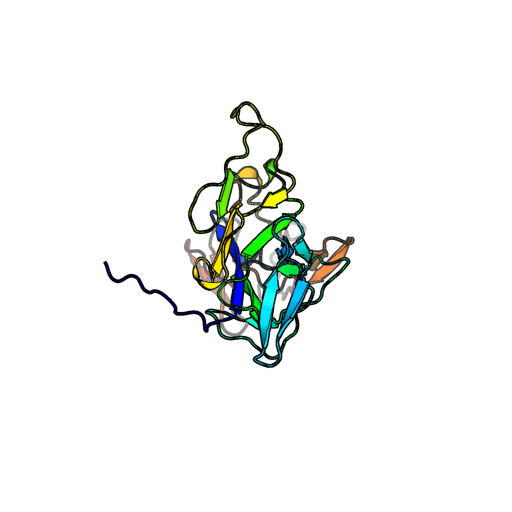 A N 1
ATOM 1808 C CA . LYS A 1 226 ? 13.192 -12.801 -32.247 1.00 89.88 226 LYS A CA 1
ATOM 1809 C C . LYS A 1 226 ? 12.313 -12.786 -30.993 1.00 89.88 226 LYS A C 1
ATOM 1811 O O . LYS A 1 226 ? 11.625 -11.797 -30.756 1.00 89.88 226 LYS A O 1
ATOM 1816 N N . THR A 1 227 ? 12.339 -13.844 -30.189 1.00 85.06 227 THR A N 1
ATOM 1817 C CA . THR A 1 227 ? 11.506 -13.946 -28.990 1.00 85.06 227 THR A CA 1
ATOM 1818 C C . THR A 1 227 ? 12.308 -13.523 -27.769 1.00 85.06 227 THR A C 1
ATOM 1820 O O . THR A 1 227 ? 13.388 -14.052 -27.516 1.00 85.06 227 THR A O 1
ATOM 1823 N N . ALA A 1 228 ? 11.779 -12.583 -26.989 1.00 83.06 228 ALA A N 1
ATOM 1824 C CA . ALA A 1 228 ? 12.404 -12.170 -25.741 1.00 83.06 228 ALA A CA 1
ATOM 1825 C C . ALA A 1 228 ? 12.473 -13.345 -24.753 1.00 83.06 228 ALA A C 1
ATOM 1827 O O . ALA A 1 228 ? 11.511 -14.100 -24.602 1.00 83.06 228 ALA A O 1
ATOM 1828 N N . LYS A 1 229 ? 13.617 -13.497 -24.084 1.00 82.69 229 LYS A N 1
ATOM 1829 C CA . LYS A 1 229 ? 13.807 -14.446 -22.986 1.00 82.69 229 LYS A CA 1
ATOM 1830 C C . LYS A 1 229 ? 14.607 -13.770 -21.889 1.00 82.69 229 LYS A C 1
ATOM 1832 O O . LYS A 1 229 ? 15.628 -13.145 -22.169 1.00 82.69 229 LYS A O 1
ATOM 1837 N N . VAL A 1 230 ? 14.091 -13.874 -20.671 1.00 77.94 230 VAL A N 1
ATOM 1838 C CA . VAL A 1 230 ? 14.725 -13.336 -19.471 1.00 77.94 230 VAL A CA 1
ATOM 1839 C C . VAL A 1 230 ? 16.075 -14.008 -19.280 1.00 77.94 230 VAL A C 1
ATOM 1841 O O . VAL A 1 230 ? 16.199 -15.228 -19.414 1.00 77.94 230 VAL A O 1
ATOM 1844 N N . VAL A 1 231 ? 17.089 -13.209 -18.970 1.00 72.69 231 VAL A N 1
ATOM 1845 C CA . VAL A 1 231 ? 18.401 -13.725 -18.596 1.00 72.69 231 VAL A CA 1
ATOM 1846 C C . VAL A 1 231 ? 18.437 -13.872 -17.075 1.00 72.69 231 VAL A C 1
ATOM 1848 O O . VAL A 1 231 ? 18.462 -12.882 -16.343 1.00 72.69 231 VAL A O 1
ATOM 1851 N N . GLU A 1 232 ? 18.425 -15.108 -16.581 1.00 58.12 232 GLU A N 1
ATOM 1852 C CA . GLU A 1 232 ? 18.508 -15.371 -15.143 1.00 58.12 232 GLU A CA 1
ATOM 1853 C C . GLU A 1 232 ? 19.859 -14.899 -14.562 1.00 58.12 232 GLU A C 1
ATOM 1855 O O . GLU A 1 232 ? 20.845 -14.703 -15.274 1.00 58.12 232 GLU A O 1
ATOM 1860 N N . LYS A 1 233 ? 19.861 -14.598 -13.259 1.00 54.25 233 LYS A N 1
ATOM 1861 C CA . LYS A 1 233 ? 20.895 -13.853 -12.519 1.00 54.25 233 LYS A CA 1
ATOM 1862 C C . LYS A 1 233 ? 22.348 -14.175 -12.915 1.00 54.25 233 LYS A C 1
ATOM 1864 O O . LYS A 1 233 ? 22.779 -15.318 -12.853 1.00 54.25 233 LYS A O 1
ATOM 1869 N N . GLN A 1 234 ? 23.111 -13.087 -13.090 1.00 45.75 234 GLN A N 1
ATOM 1870 C CA . GLN A 1 234 ? 24.574 -13.006 -13.202 1.00 45.75 234 GLN A CA 1
ATOM 1871 C C . GLN A 1 234 ? 25.137 -13.369 -14.585 1.00 45.75 234 GLN A C 1
ATOM 1873 O O . GLN A 1 234 ? 25.100 -14.505 -15.039 1.00 45.75 234 GLN A O 1
ATOM 1878 N N . ILE A 1 235 ? 25.719 -12.369 -15.250 1.00 46.56 235 ILE A N 1
ATOM 1879 C CA . ILE A 1 235 ? 26.310 -12.540 -16.575 1.00 46.56 235 ILE A CA 1
ATOM 1880 C C . ILE A 1 235 ? 27.799 -12.835 -16.452 1.00 46.56 235 ILE A C 1
ATOM 1882 O O . ILE A 1 235 ? 28.610 -11.964 -16.120 1.00 46.56 235 ILE A O 1
ATOM 1886 N N . MET A 1 236 ? 28.138 -14.066 -16.809 1.00 36.28 236 MET A N 1
ATOM 1887 C CA . MET A 1 236 ? 29.383 -14.395 -17.490 1.00 36.28 236 MET A CA 1
ATOM 1888 C C . MET A 1 236 ? 29.044 -14.350 -18.987 1.00 36.28 236 MET A C 1
ATOM 1890 O O . MET A 1 236 ? 28.284 -15.193 -19.454 1.00 36.28 236 MET A O 1
ATOM 1894 N N . MET A 1 237 ? 29.476 -13.323 -19.724 1.00 40.62 237 MET A N 1
ATOM 1895 C CA . MET A 1 237 ? 29.379 -13.340 -21.192 1.00 40.62 237 MET A CA 1
ATOM 1896 C C . MET A 1 237 ? 30.599 -14.066 -21.721 1.00 40.62 237 MET A C 1
ATOM 1898 O O . MET A 1 237 ? 31.686 -13.773 -21.268 1.00 40.62 237 MET A O 1
ATOM 1902 N N . VAL A 1 238 ? 30.467 -14.936 -22.705 1.00 33.81 238 VAL A N 1
ATOM 1903 C CA . VAL A 1 238 ? 31.565 -15.227 -23.631 1.00 33.81 238 VAL A CA 1
ATOM 1904 C C . VAL A 1 238 ? 31.015 -14.793 -24.982 1.00 33.81 238 VAL A C 1
ATOM 1906 O O . VAL A 1 238 ? 30.046 -15.385 -25.454 1.00 33.81 238 VAL A O 1
ATOM 1909 N N . LEU A 1 239 ? 31.515 -13.676 -25.512 1.00 40.22 239 LEU A N 1
ATOM 1910 C CA . LEU A 1 239 ? 31.271 -13.251 -26.895 1.00 40.22 239 LEU A CA 1
ATOM 1911 C C . LEU A 1 239 ? 32.467 -13.668 -27.738 1.00 40.22 239 LEU A C 1
ATOM 1913 O O . LEU A 1 239 ? 33.574 -13.640 -27.159 1.00 40.22 239 LEU A O 1
#

Radius of gyration: 23.3 Å; Cα contacts (8 Å, |Δi|>4): 476; chains: 1; bounding box: 55×44×68 Å

Secondary structure (DSSP, 8-state):
-------PPTT-EEEEEEEESS-GGGGTT--EEEEEEEEEEEEE-TT--EEEEEEEEEE----EEEETTEEEEEEPPEETTEEEE-TT-EEEE-S--TT-EEEEEEES--GGGEEEEEETTEEP--B-TTS-B-S---EEEPPPEEGGG-SEEEEEEEE-GGG----------GGG-----------EEE-TTS-EEE--S----EE-TT--EEEEETTEEEE-TTS-----S------

pLDDT: mean 79.11, std 16.44, range [29.64, 98.0]

Organism: NCBI:txid40520

Solvent-accessible surface area (backbone atoms only — not comparable to full-atom values): 14122 Å² total; per-residue (Å²): 136,84,81,82,74,80,75,52,54,88,26,33,37,37,43,32,32,38,70,36,78,59,68,62,42,77,46,48,82,48,72,46,40,31,39,39,32,32,44,31,75,72,47,67,50,99,88,69,52,74,41,64,41,94,81,45,66,39,75,53,74,66,36,18,32,32,58,89,65,43,71,48,92,50,68,55,68,63,58,97,53,32,31,68,38,26,55,77,35,28,40,32,34,67,87,46,56,43,82,44,38,31,34,44,34,41,49,73,46,54,44,89,53,30,77,42,44,23,51,72,87,40,73,66,77,60,54,46,99,84,69,45,79,52,79,77,47,45,66,51,67,55,72,80,41,30,29,72,81,48,40,67,46,38,41,35,40,25,40,19,74,92,64,66,76,82,88,83,84,84,89,77,59,76,90,74,55,89,67,81,50,70,58,69,84,83,62,60,45,64,48,100,87,66,50,77,41,75,70,83,66,50,83,49,70,47,65,52,97,90,52,38,16,30,28,69,58,97,58,38,69,41,79,49,47,81,46,86,43,71,41,71,87,78,64,58,39,58,77